Protein AF-A0A0C2IDD4-F1 (afdb_monomer)

Secondary structure (DSSP, 8-state):
--HHHHHHHHHTTSS-HHHHHHHHHHHHHHHHHHHHHHHHHHHHHHHHHHTTSS----SS--------------HHHHHHHHHHHHHHHHHHHTS---HHHHHHHHHHHHHHHHHHHHHHHHHHHHHHHH---S--HHHHHHHHHIIIIIHHHHHHHHHHHHHHHHHHHHHTTS---------HHHHTTHHHHHHHHHHHHHHHHHHHHHHSSS-TTTTTTTTTTT-----GGGS--

Solvent-accessible surface area (backbone atoms only — not comparable to full-atom values): 13996 Å² total; per-residue (Å²): 128,71,61,63,57,56,45,51,70,58,58,51,76,81,48,61,64,66,59,54,51,51,52,53,42,52,50,38,53,50,49,35,50,53,39,53,52,50,38,54,47,42,58,49,49,47,52,58,70,52,52,73,63,87,61,90,80,82,86,80,69,93,67,83,82,69,92,72,80,79,65,93,71,51,73,64,59,55,44,52,53,50,46,54,49,47,60,52,50,51,52,55,68,74,54,91,65,63,72,72,45,50,59,41,49,48,51,29,49,27,50,43,32,48,27,51,31,50,43,47,54,44,49,49,49,44,35,70,74,69,67,50,60,65,73,55,71,68,56,47,50,46,52,49,49,42,49,54,57,40,47,53,48,50,52,52,52,50,52,53,52,58,57,50,58,56,50,54,72,69,53,70,86,68,82,80,93,72,92,62,97,72,58,71,76,63,57,73,48,47,59,61,50,34,51,50,20,50,54,50,26,52,53,40,49,53,54,40,25,74,67,31,77,54,75,72,51,70,64,61,47,70,82,72,77,70,77,80,77,76,73,68,87,71,75,84,116

InterPro domains:
  IPR026171 Fanconi anemia group I protein [PTHR21818] (104-234)
  IPR029314 FANCI solenoid 4 domain [PF14678] (72-234)

Nearest PDB structures (foldseek):
  3o43-assembly1_A  TM=3.517E-01  e=2.425E+00  synthetic construct
  7rb3-assembly1_B  TM=3.583E-01  e=3.387E+00  Homo sapiens
  9ija-assembly1_R  TM=2.711E-01  e=9.227E+00  Homo sapiens

Organism: Thelohanellus kitauei (NCBI:txid669202)

Sequence (237 aa):
MDEIFSDISLACSDLDEKKIMTYLINDLSKIETDILNLSNRCKLVKLMDFGKSKQPLVDRLTLKETPLIVKNESNDEICDELLFILGILDRYTAVFFGPDFYVSLCRALETFYMTLSSYLKCQKELFRVKSIDSLSIKSENLVINTTKDLTSKVHEIMAHLGSNEMKENTENLKSTKRKTSFNPFQELRLIPNLVYAVENFEKEVTTLSKMASNDLTVDFKSNVARDFKIDFKKIES

Radius of gyration: 21.86 Å; Cα contacts (8 Å, |Δi|>4): 145; chains: 1; boun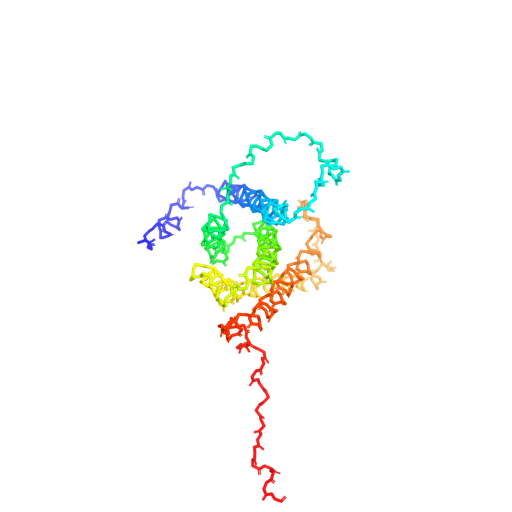ding box: 58×58×66 Å

pLDDT: mean 72.37, std 19.48, range [31.83, 96.5]

Mean predicted aligned error: 13.13 Å

Foldseek 3Di:
DVVVVVVVVVVCPPDDLVVVLVVLLVVLVVLLVVLVVLLVLLVVLLVVVCVVPDDDPPDPDPPPDDPPPPDVDDLVNSLVVLVVSLVVLLVLLVDDDDPSSLLSSLSSLLSSLLSLLSSLVSVVVCCVPVVDQADPPSNLCSLLCCQARVVVSVVVSLVVLVVVVVVCVVPVVDDDDDDDVDDVVSVVCSSVSSVVSNVSSLVSLCVVCVSHPHNSCPRNCVPPVPPPPDPCPPVPD

Structure (mmCIF, N/CA/C/O backbone):
data_AF-A0A0C2IDD4-F1
#
_entry.id   AF-A0A0C2IDD4-F1
#
loop_
_atom_site.group_PDB
_atom_site.id
_atom_site.type_symbol
_atom_site.label_atom_id
_atom_site.label_alt_id
_atom_site.label_comp_id
_atom_site.label_asym_id
_atom_site.label_entity_id
_atom_site.label_seq_id
_atom_site.pdbx_PDB_ins_code
_atom_site.Cartn_x
_atom_site.Cartn_y
_atom_site.Cartn_z
_atom_site.occupancy
_atom_site.B_iso_or_equiv
_atom_site.auth_seq_id
_atom_site.auth_comp_id
_atom_site.auth_asym_id
_atom_site.auth_atom_id
_atom_site.pdbx_PDB_model_num
ATOM 1 N N . MET A 1 1 ? -8.560 -15.659 -18.057 1.00 38.94 1 MET A N 1
ATOM 2 C CA . MET A 1 1 ? -8.053 -14.311 -17.706 1.00 38.94 1 MET A CA 1
ATOM 3 C C . MET A 1 1 ? -6.531 -14.215 -17.815 1.00 38.94 1 MET A C 1
ATOM 5 O O . MET A 1 1 ? -6.046 -13.103 -17.956 1.00 38.94 1 MET A O 1
ATOM 9 N N . ASP A 1 2 ? -5.804 -15.338 -17.873 1.00 35.41 2 ASP A N 1
ATOM 10 C CA . ASP A 1 2 ? -4.363 -15.378 -18.192 1.00 35.41 2 ASP A CA 1
ATOM 11 C C . ASP A 1 2 ? -4.033 -15.138 -19.684 1.00 35.41 2 ASP A C 1
ATOM 13 O O . ASP A 1 2 ? -2.901 -14.809 -20.030 1.00 35.41 2 ASP A O 1
ATOM 17 N N . GLU A 1 3 ? -5.020 -15.241 -20.582 1.00 32.88 3 GLU A N 1
ATOM 18 C CA . GLU A 1 3 ? -4.823 -15.091 -22.037 1.00 32.88 3 GLU A CA 1
ATOM 19 C C . GLU A 1 3 ? -4.460 -13.657 -22.467 1.00 32.88 3 GLU A C 1
ATOM 21 O O . GLU A 1 3 ? -3.641 -13.481 -23.360 1.00 32.88 3 GLU A O 1
ATOM 26 N N . ILE A 1 4 ? -4.949 -12.622 -21.771 1.00 47.03 4 ILE A N 1
ATOM 27 C CA . ILE A 1 4 ? -4.712 -11.217 -22.164 1.00 47.03 4 ILE A CA 1
ATOM 28 C C . ILE A 1 4 ? -3.231 -10.820 -22.010 1.00 47.03 4 ILE A C 1
ATOM 30 O O . ILE A 1 4 ? -2.730 -9.991 -22.764 1.00 47.03 4 ILE A O 1
ATOM 34 N N . PHE A 1 5 ? -2.495 -11.415 -21.064 1.00 44.59 5 PHE A N 1
ATOM 35 C CA . PHE A 1 5 ? -1.073 -11.100 -20.854 1.00 44.59 5 PHE A CA 1
ATOM 36 C C . PHE A 1 5 ? -0.135 -11.930 -21.735 1.00 44.59 5 PHE A C 1
ATOM 38 O O . PHE A 1 5 ? 0.903 -11.414 -22.154 1.00 44.59 5 PHE A O 1
ATOM 45 N N . SER A 1 6 ? -0.532 -13.158 -22.094 1.00 46.28 6 SER A N 1
ATOM 46 C CA . SER A 1 6 ? 0.084 -13.874 -23.219 1.00 46.28 6 SER A CA 1
ATOM 47 C C . SER A 1 6 ? -0.030 -13.033 -24.493 1.00 46.28 6 SER A C 1
ATOM 49 O O . SER A 1 6 ? 0.954 -12.857 -25.208 1.00 46.28 6 SER A O 1
ATOM 51 N N . ASP A 1 7 ? -1.192 -12.413 -24.708 1.00 44.81 7 ASP A N 1
ATOM 52 C CA . ASP A 1 7 ? -1.438 -11.556 -25.863 1.00 44.81 7 ASP A CA 1
ATOM 53 C C . ASP A 1 7 ? -0.669 -10.232 -25.812 1.00 44.81 7 ASP A C 1
ATOM 55 O O . ASP A 1 7 ? -0.220 -9.780 -26.855 1.00 44.81 7 ASP A O 1
ATOM 59 N N . ILE A 1 8 ? -0.415 -9.625 -24.645 1.00 50.50 8 ILE A N 1
ATOM 60 C CA . ILE A 1 8 ? 0.462 -8.438 -24.568 1.00 50.50 8 ILE A CA 1
ATOM 61 C C . ILE A 1 8 ? 1.915 -8.827 -24.873 1.00 50.50 8 ILE A C 1
ATOM 63 O O . ILE A 1 8 ? 2.574 -8.140 -25.651 1.00 50.50 8 ILE A O 1
ATOM 67 N N . SER A 1 9 ? 2.410 -9.953 -24.344 1.00 48.12 9 SER A N 1
ATOM 68 C CA . SER A 1 9 ? 3.773 -10.416 -24.641 1.00 48.12 9 SER A CA 1
ATOM 69 C C . SER A 1 9 ? 3.965 -10.803 -26.116 1.00 48.12 9 SER A C 1
ATOM 71 O O . SER A 1 9 ? 5.071 -10.653 -26.632 1.00 48.12 9 SER A O 1
ATOM 73 N N . LEU A 1 10 ? 2.916 -11.284 -26.798 1.00 46.19 10 LEU A N 1
ATOM 74 C CA . LEU A 1 10 ? 2.937 -11.631 -28.226 1.00 46.19 10 LEU A CA 1
ATOM 75 C C . LEU A 1 10 ? 2.636 -10.436 -29.154 1.00 46.19 10 LEU A C 1
ATOM 77 O O . LEU A 1 10 ? 3.266 -10.316 -30.207 1.00 46.19 10 LEU A O 1
ATOM 81 N N . ALA A 1 11 ? 1.745 -9.517 -28.768 1.00 46.09 11 ALA A N 1
ATOM 82 C CA . ALA A 1 11 ? 1.382 -8.327 -29.548 1.00 46.09 11 ALA A CA 1
ATOM 83 C C . ALA A 1 11 ? 2.454 -7.223 -29.519 1.00 46.09 11 ALA A C 1
ATOM 85 O O . ALA A 1 11 ? 2.445 -6.333 -30.369 1.00 46.09 11 ALA A O 1
ATOM 86 N N . CYS A 1 12 ? 3.411 -7.284 -28.587 1.00 48.62 12 CYS A N 1
ATOM 87 C CA . CYS A 1 12 ? 4.565 -6.377 -28.556 1.00 48.62 12 CYS A CA 1
ATOM 88 C C . CYS A 1 12 ? 5.627 -6.676 -29.630 1.00 48.62 12 CYS A C 1
ATOM 90 O O . CYS A 1 12 ? 6.608 -5.944 -29.716 1.00 48.62 12 CYS A O 1
ATOM 92 N N . SER A 1 13 ? 5.459 -7.715 -30.455 1.00 51.94 13 SER A N 1
ATOM 93 C CA . SER A 1 13 ? 6.412 -8.022 -31.531 1.00 51.94 13 SER A CA 1
ATOM 94 C C . SER A 1 13 ? 6.402 -6.993 -32.677 1.00 51.94 13 SER A C 1
ATOM 96 O O . SER A 1 13 ? 7.434 -6.812 -33.319 1.00 51.94 13 SER A O 1
ATOM 98 N N . ASP A 1 14 ? 5.295 -6.256 -32.861 1.00 52.50 14 ASP A N 1
ATOM 99 C CA . ASP A 1 14 ? 5.122 -5.257 -33.935 1.00 52.50 14 ASP A CA 1
ATOM 100 C C . ASP A 1 14 ? 4.984 -3.799 -33.441 1.00 52.50 14 ASP A C 1
ATOM 102 O O . ASP A 1 14 ? 4.948 -2.858 -34.242 1.00 52.50 14 ASP A O 1
ATOM 106 N N . LEU A 1 15 ? 4.912 -3.569 -32.124 1.00 58.44 15 LEU A N 1
ATOM 107 C CA . LEU A 1 15 ? 4.820 -2.228 -31.539 1.00 58.44 15 LEU A CA 1
ATOM 108 C C . LEU A 1 15 ? 6.195 -1.727 -31.087 1.00 58.44 15 LEU A C 1
ATOM 110 O O . LEU A 1 15 ? 6.909 -2.401 -30.356 1.00 58.44 15 LEU A O 1
ATOM 114 N N . ASP A 1 16 ? 6.531 -0.496 -31.487 1.00 77.88 16 ASP A N 1
ATOM 115 C CA . ASP A 1 16 ? 7.721 0.225 -31.022 1.00 77.88 16 ASP A CA 1
ATOM 116 C C . ASP A 1 16 ? 7.736 0.243 -29.486 1.00 77.88 16 ASP A C 1
ATOM 118 O O . ASP A 1 16 ? 6.893 0.889 -28.858 1.00 77.88 16 ASP A O 1
ATOM 122 N N . GLU A 1 17 ? 8.686 -0.481 -28.892 1.00 73.00 17 GLU A N 1
ATOM 123 C CA . GLU A 1 17 ? 8.894 -0.627 -27.447 1.00 73.00 17 GLU A CA 1
ATOM 124 C C . GLU A 1 17 ? 8.824 0.729 -26.728 1.00 73.00 17 GLU A C 1
ATOM 126 O O . GLU A 1 17 ? 8.238 0.854 -25.653 1.00 73.00 17 GLU A O 1
ATOM 131 N N . LYS A 1 18 ? 9.306 1.801 -27.373 1.00 76.12 18 LYS A N 1
ATOM 132 C CA . LYS A 1 18 ? 9.231 3.166 -26.834 1.00 76.12 18 LYS A CA 1
ATOM 133 C C . LYS A 1 18 ? 7.806 3.691 -26.693 1.00 76.12 18 LYS A C 1
ATOM 135 O O . LYS A 1 18 ? 7.514 4.414 -25.739 1.00 76.12 18 LYS A O 1
ATOM 140 N N . LYS A 1 19 ? 6.912 3.362 -27.628 1.00 81.50 19 LYS A N 1
ATOM 141 C CA . LYS A 1 19 ? 5.498 3.764 -27.569 1.00 81.50 19 LYS A CA 1
ATOM 142 C C . LYS A 1 19 ? 4.770 3.034 -26.448 1.00 81.50 19 LYS A C 1
ATOM 144 O O . LYS A 1 19 ? 4.010 3.675 -25.728 1.00 81.50 19 LYS A O 1
ATOM 149 N N . ILE A 1 20 ? 5.047 1.741 -26.271 1.00 81.12 20 ILE A N 1
ATOM 150 C CA . ILE A 1 20 ? 4.508 0.946 -25.159 1.00 81.12 20 ILE A CA 1
ATOM 151 C C . ILE A 1 20 ? 4.989 1.528 -23.828 1.00 81.12 20 ILE A C 1
ATOM 153 O O . ILE A 1 20 ? 4.170 1.856 -22.975 1.00 81.12 20 ILE A O 1
ATOM 157 N N . MET A 1 21 ? 6.293 1.772 -23.685 1.00 80.94 21 MET A N 1
ATOM 158 C CA . MET A 1 21 ? 6.865 2.389 -22.483 1.00 80.94 21 MET A CA 1
ATOM 159 C C . MET A 1 21 ? 6.229 3.744 -22.159 1.00 80.94 21 MET A C 1
ATOM 161 O O . MET A 1 21 ? 5.847 3.998 -21.020 1.00 80.94 21 MET A O 1
ATOM 165 N N . THR A 1 22 ? 6.057 4.601 -23.168 1.00 83.69 22 THR A N 1
ATOM 166 C CA . THR A 1 22 ? 5.417 5.915 -22.994 1.00 83.69 22 THR A CA 1
ATOM 167 C C . THR A 1 22 ? 3.962 5.776 -22.542 1.00 83.69 22 THR A C 1
ATOM 169 O O . THR A 1 22 ? 3.517 6.511 -21.663 1.00 83.69 22 THR A O 1
ATOM 172 N N . TYR A 1 23 ? 3.215 4.828 -23.117 1.00 86.44 23 TYR A N 1
ATOM 173 C CA . TYR A 1 23 ? 1.837 4.547 -22.717 1.00 86.44 23 TYR A CA 1
ATOM 174 C C . TYR A 1 23 ? 1.754 4.097 -21.253 1.00 86.44 23 TYR A C 1
ATOM 176 O O . TYR A 1 23 ? 0.965 4.650 -20.492 1.00 86.44 23 TYR A O 1
ATOM 184 N N . LEU A 1 24 ? 2.608 3.155 -20.847 1.00 85.62 24 LEU A N 1
ATOM 185 C CA . LEU A 1 24 ? 2.634 2.614 -19.486 1.00 85.62 24 LEU A CA 1
ATOM 186 C C . LEU A 1 24 ? 3.005 3.675 -18.443 1.00 85.62 24 LEU A C 1
ATOM 188 O O . LEU A 1 24 ? 2.379 3.753 -17.390 1.00 85.62 24 LEU A O 1
ATOM 192 N N . ILE A 1 25 ? 3.985 4.532 -18.744 1.00 85.12 25 ILE A N 1
ATOM 193 C CA . ILE A 1 25 ? 4.372 5.648 -17.868 1.00 85.12 25 ILE A CA 1
ATOM 194 C C . ILE A 1 25 ? 3.210 6.638 -17.700 1.00 85.12 25 ILE A C 1
ATOM 196 O O . ILE A 1 25 ? 2.926 7.078 -16.585 1.00 85.12 25 ILE A O 1
ATOM 200 N N . ASN A 1 26 ? 2.508 6.966 -18.787 1.00 86.62 26 ASN A N 1
ATOM 201 C CA . ASN A 1 26 ? 1.346 7.852 -18.723 1.00 86.62 26 ASN A CA 1
ATOM 202 C C . ASN A 1 26 ? 0.193 7.233 -17.921 1.00 86.62 26 ASN A C 1
ATOM 204 O O . ASN A 1 26 ? -0.465 7.942 -17.159 1.00 86.62 26 ASN A O 1
ATOM 208 N N . ASP A 1 27 ? -0.040 5.926 -18.067 1.00 87.75 27 ASP A N 1
ATOM 209 C CA . ASP A 1 27 ? -1.054 5.211 -17.292 1.00 87.75 27 ASP A CA 1
ATOM 210 C C . ASP A 1 27 ? -0.717 5.213 -15.792 1.00 87.75 27 ASP A C 1
ATOM 212 O O . ASP A 1 27 ? -1.565 5.558 -14.971 1.00 87.75 27 ASP A O 1
ATOM 216 N N . LEU A 1 28 ? 0.547 4.971 -15.426 1.00 87.38 28 LEU A N 1
ATOM 217 C CA . LEU A 1 28 ? 1.017 5.079 -14.039 1.00 87.38 28 LEU A CA 1
ATOM 218 C C . LEU A 1 28 ? 0.851 6.489 -13.460 1.00 87.38 28 LEU A C 1
ATOM 220 O O . LEU A 1 28 ? 0.423 6.627 -12.317 1.00 87.38 28 LEU A O 1
ATOM 224 N N . SER A 1 29 ? 1.128 7.539 -14.238 1.00 87.06 29 SER A N 1
ATOM 225 C CA . SER A 1 29 ? 0.923 8.925 -13.792 1.00 87.06 29 SER A CA 1
ATOM 226 C C . SER A 1 29 ? -0.561 9.254 -13.571 1.00 87.06 29 SER A C 1
ATOM 228 O O . SER A 1 29 ? -0.925 9.978 -12.636 1.00 87.06 29 SER A O 1
ATOM 230 N N . LYS A 1 30 ? -1.447 8.686 -14.396 1.00 89.00 30 LYS A N 1
ATOM 231 C CA . LYS A 1 30 ? -2.893 8.797 -14.195 1.00 89.00 30 LYS A CA 1
ATOM 232 C C . LYS A 1 30 ? -3.330 8.066 -12.923 1.00 89.00 30 LYS A C 1
ATOM 234 O O . LYS A 1 30 ? -4.046 8.652 -12.118 1.00 89.00 30 LYS A O 1
ATOM 239 N N . ILE A 1 31 ? -2.837 6.847 -12.706 1.00 88.50 31 ILE A N 1
ATOM 240 C CA . ILE A 1 31 ? -3.093 6.074 -11.483 1.00 88.50 31 ILE A CA 1
ATOM 241 C C . ILE A 1 31 ? -2.608 6.840 -10.249 1.00 88.50 31 ILE A C 1
ATOM 243 O O . ILE A 1 31 ? -3.346 6.955 -9.278 1.00 88.50 31 ILE A O 1
ATOM 247 N N . GLU A 1 32 ? -1.411 7.425 -10.288 1.00 87.12 32 GLU A N 1
ATOM 248 C CA . GLU A 1 32 ? -0.886 8.277 -9.213 1.00 87.12 32 GLU A CA 1
ATOM 249 C C . GLU A 1 32 ? -1.834 9.447 -8.899 1.00 87.12 32 GLU A C 1
ATOM 251 O O . GLU A 1 32 ? -2.126 9.729 -7.735 1.00 87.12 32 GLU A O 1
ATOM 256 N N . THR A 1 33 ? -2.380 10.087 -9.935 1.00 88.19 33 THR A N 1
ATOM 257 C CA . THR A 1 33 ? -3.363 11.169 -9.787 1.00 88.19 33 THR A CA 1
ATOM 258 C C . THR A 1 33 ? -4.665 10.671 -9.149 1.00 88.19 33 THR A C 1
ATOM 260 O O . THR A 1 33 ? -5.198 11.319 -8.244 1.00 88.19 33 THR A O 1
ATOM 263 N N . ASP A 1 34 ? -5.162 9.508 -9.571 1.00 87.19 34 ASP A N 1
ATOM 264 C CA . ASP A 1 34 ? -6.370 8.889 -9.016 1.00 87.19 34 ASP A CA 1
ATOM 265 C C . ASP A 1 34 ? -6.173 8.512 -7.536 1.00 87.19 34 ASP A C 1
ATOM 267 O O . ASP A 1 34 ? -7.032 8.796 -6.695 1.00 87.19 34 ASP A O 1
ATOM 271 N N . ILE A 1 35 ? -4.995 7.988 -7.180 1.00 87.19 35 ILE A N 1
ATOM 272 C CA . ILE A 1 35 ? -4.607 7.716 -5.790 1.00 87.19 35 ILE A CA 1
ATOM 273 C C . ILE A 1 35 ? -4.574 9.015 -4.971 1.00 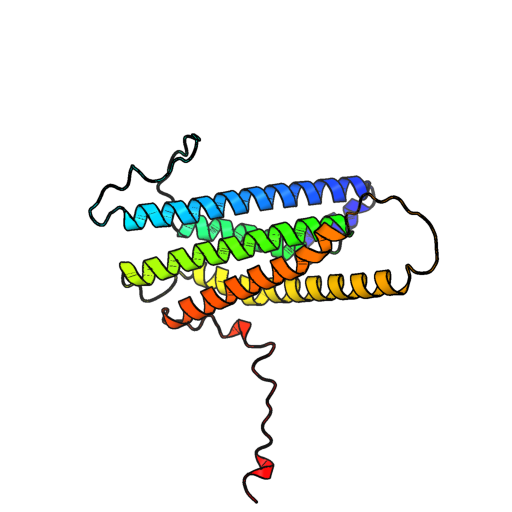87.19 35 ILE A C 1
ATOM 275 O O . ILE A 1 35 ? -5.090 9.062 -3.851 1.00 87.19 35 ILE A O 1
ATOM 279 N N . LEU A 1 36 ? -3.994 10.093 -5.505 1.00 86.44 36 LEU A N 1
ATOM 280 C CA . LEU A 1 36 ? -3.930 11.374 -4.801 1.00 86.44 36 LEU A CA 1
ATOM 281 C C . LEU A 1 36 ? -5.332 11.955 -4.551 1.00 86.44 36 LEU A C 1
ATOM 283 O O . LEU A 1 36 ? -5.608 12.485 -3.469 1.00 86.44 36 LEU A O 1
ATOM 287 N N . ASN A 1 37 ? -6.239 11.808 -5.517 1.00 86.25 37 ASN A N 1
ATOM 288 C CA . ASN A 1 37 ? -7.641 12.184 -5.363 1.00 86.25 37 ASN A CA 1
ATOM 289 C C . ASN A 1 37 ? -8.324 11.363 -4.257 1.00 86.25 37 ASN A C 1
ATOM 291 O O . ASN A 1 37 ? -8.988 11.941 -3.392 1.00 86.25 37 ASN A O 1
ATOM 295 N N . LEU A 1 38 ? -8.094 10.046 -4.210 1.00 86.06 38 LEU A N 1
ATOM 296 C CA . LEU A 1 38 ? -8.564 9.172 -3.125 1.00 86.06 38 LEU A CA 1
ATOM 297 C C . LEU A 1 38 ? -8.013 9.579 -1.755 1.00 86.06 38 LEU A C 1
ATOM 299 O O . LEU A 1 38 ? -8.754 9.612 -0.771 1.00 86.06 38 LEU A O 1
ATOM 303 N N . SER A 1 39 ? -6.738 9.961 -1.680 1.00 86.62 39 SER A N 1
ATOM 304 C CA . SER A 1 39 ? -6.119 10.473 -0.451 1.00 86.62 39 SER A CA 1
ATOM 305 C C . SER A 1 39 ? -6.841 11.710 0.080 1.00 86.62 39 SER A C 1
ATOM 307 O O . SER A 1 39 ? -7.107 11.831 1.280 1.00 86.62 39 SER A O 1
ATOM 309 N N . ASN A 1 40 ? -7.212 12.630 -0.811 1.00 83.62 40 ASN A N 1
ATOM 310 C CA . ASN A 1 40 ? -7.965 13.822 -0.438 1.00 83.62 40 ASN A CA 1
ATOM 311 C C . ASN A 1 40 ? -9.392 13.479 0.008 1.00 83.62 40 ASN A C 1
ATOM 313 O O . ASN A 1 40 ? -9.857 14.025 1.009 1.00 83.62 40 ASN A O 1
ATOM 317 N N . ARG A 1 41 ? -10.048 12.518 -0.649 1.00 82.12 41 ARG A N 1
ATOM 318 C CA . ARG A 1 41 ? -11.372 12.015 -0.250 1.00 82.12 41 ARG A CA 1
ATOM 319 C C . ARG A 1 41 ? -11.349 11.362 1.134 1.00 82.12 41 ARG A C 1
ATOM 321 O O . ARG A 1 41 ? -12.189 11.697 1.964 1.00 82.12 41 ARG A O 1
ATOM 328 N N . CYS A 1 42 ? -10.324 10.566 1.456 1.00 80.06 42 CYS A N 1
ATOM 329 C CA . CYS A 1 42 ? -10.125 10.016 2.806 1.00 80.06 42 CYS A CA 1
ATOM 330 C C . CYS A 1 42 ? -10.093 11.125 3.875 1.00 80.06 42 CYS A C 1
ATOM 332 O O . CYS A 1 42 ? -10.749 11.033 4.914 1.00 80.06 42 CYS A O 1
ATOM 334 N N . LYS A 1 43 ? -9.362 12.219 3.610 1.00 79.88 43 LYS A N 1
ATOM 335 C CA . LYS A 1 43 ? -9.289 13.372 4.525 1.00 79.88 43 LYS A CA 1
ATOM 336 C C . LYS A 1 43 ? -10.646 14.065 4.690 1.00 79.88 43 LYS A C 1
ATOM 338 O O . LYS A 1 43 ? -10.949 14.525 5.789 1.00 79.88 43 LYS A O 1
ATOM 343 N N . LEU A 1 44 ? -11.458 14.134 3.634 1.00 74.62 44 LEU A N 1
ATOM 344 C CA . LEU A 1 44 ? -12.797 14.733 3.678 1.00 74.62 44 LEU A CA 1
ATOM 345 C C . LEU A 1 44 ? -13.800 13.865 4.446 1.00 74.62 44 LEU A C 1
ATOM 347 O O . LEU A 1 44 ? -14.540 14.400 5.270 1.00 74.62 44 LEU A O 1
ATOM 351 N N . VAL A 1 45 ? -13.789 12.541 4.248 1.00 70.19 45 VAL A N 1
ATOM 352 C CA . VAL A 1 45 ? -14.644 11.612 5.012 1.00 70.19 45 VAL A CA 1
ATOM 353 C C . VAL A 1 45 ? -14.367 11.733 6.506 1.00 70.19 45 VAL A C 1
ATOM 355 O O . VAL A 1 45 ? -15.308 11.842 7.294 1.00 70.19 45 VAL A O 1
ATOM 358 N N . LYS A 1 46 ? -13.086 11.851 6.888 1.00 66.44 46 LYS A N 1
ATOM 359 C CA . LYS A 1 46 ? -12.692 12.152 8.267 1.00 66.44 46 LYS A CA 1
ATOM 360 C C . LYS A 1 46 ? -13.457 13.376 8.791 1.00 66.44 46 LYS A C 1
ATOM 362 O O . LYS A 1 46 ? -14.134 13.289 9.807 1.00 66.44 46 LYS A O 1
ATOM 367 N N . LEU A 1 47 ? -13.419 14.502 8.080 1.00 60.38 47 LEU A N 1
ATOM 368 C CA . LEU A 1 47 ? -14.090 15.737 8.507 1.00 60.38 47 LEU A CA 1
ATOM 369 C C . LEU A 1 47 ? -15.621 15.602 8.602 1.00 60.38 47 LEU A C 1
ATOM 371 O O . LEU A 1 47 ? -16.220 16.168 9.517 1.00 60.38 47 LEU A O 1
ATOM 375 N N . MET A 1 48 ? -16.256 14.842 7.706 1.00 59.31 48 MET A N 1
ATOM 376 C CA . MET A 1 48 ? -17.714 14.665 7.690 1.00 59.31 48 MET A CA 1
ATOM 377 C C . MET A 1 48 ? -18.239 13.776 8.822 1.00 59.31 48 MET A C 1
ATOM 379 O O . MET A 1 48 ? -19.265 14.103 9.424 1.00 59.31 48 MET A O 1
ATOM 383 N N . ASP A 1 49 ? -17.545 12.681 9.144 1.00 59.59 49 ASP A N 1
ATOM 384 C CA . ASP A 1 49 ? -17.934 11.802 10.255 1.00 59.59 49 ASP A CA 1
ATOM 385 C C . ASP A 1 49 ? -17.769 12.505 11.618 1.00 59.59 49 ASP A C 1
ATOM 387 O O . ASP A 1 49 ? -18.576 12.292 12.526 1.00 59.59 49 ASP A O 1
ATOM 391 N N . PHE A 1 50 ? -16.791 13.411 11.750 1.00 56.81 50 PHE A N 1
ATOM 392 C CA . PHE A 1 50 ? -16.575 14.202 12.970 1.00 56.81 50 PHE A CA 1
ATOM 393 C C . PHE A 1 50 ? -17.457 15.453 13.076 1.00 56.81 50 PHE A C 1
ATOM 395 O O . PHE A 1 50 ? -17.838 15.845 14.178 1.00 56.81 50 PHE A O 1
ATOM 402 N N . GLY A 1 51 ? -17.838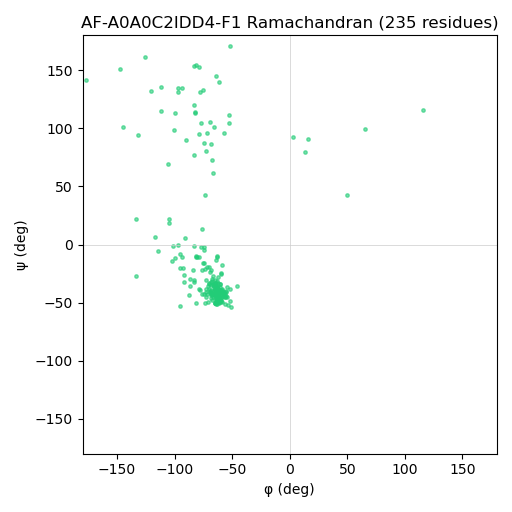 16.069 11.954 1.00 49.81 51 GLY A N 1
ATOM 403 C CA . GLY A 1 51 ? -18.673 17.277 11.930 1.00 49.81 51 GLY A CA 1
ATOM 404 C C . GLY A 1 51 ? -20.089 17.086 12.490 1.00 49.81 51 GLY A C 1
ATOM 405 O O . GLY A 1 51 ? -20.771 18.065 12.795 1.00 49.81 51 GLY A O 1
ATOM 406 N N . LYS A 1 52 ? -20.537 15.838 12.687 1.00 50.09 52 LYS A N 1
ATOM 407 C CA . LYS A 1 52 ? -21.807 15.530 13.364 1.00 50.09 52 LYS A CA 1
ATOM 408 C C . LYS A 1 52 ? -21.721 15.618 14.897 1.00 50.09 52 LYS A C 1
ATOM 410 O O . LYS A 1 52 ? -22.767 15.661 15.546 1.00 50.09 52 LYS A O 1
ATOM 415 N N . SER A 1 53 ? -20.528 15.734 15.497 1.00 45.25 53 SER A N 1
ATOM 416 C CA . SER A 1 53 ? -20.383 16.107 16.911 1.00 45.25 53 SER A CA 1
ATOM 417 C C . SER A 1 53 ? -20.276 17.634 17.047 1.00 45.25 53 SER A C 1
ATOM 419 O O . SER A 1 53 ? -19.196 18.203 16.961 1.00 45.25 53 SER A O 1
ATOM 421 N N . LYS A 1 54 ? -21.431 18.294 17.201 1.00 41.50 54 LYS A N 1
ATOM 422 C CA . LYS A 1 54 ? -21.650 19.690 17.646 1.00 41.50 54 LYS A CA 1
ATOM 423 C C . LYS A 1 54 ? -20.417 20.629 17.680 1.00 41.50 54 LYS A C 1
ATOM 425 O O . LYS A 1 54 ? -19.939 20.937 18.765 1.00 41.50 54 LYS A O 1
ATOM 430 N N . GLN A 1 55 ? -19.991 21.173 16.534 1.00 39.78 55 GLN A N 1
ATOM 431 C CA . GLN A 1 55 ? -19.539 22.574 16.374 1.00 39.78 55 GLN A CA 1
ATOM 432 C C . GLN A 1 55 ? -19.188 22.883 14.903 1.00 39.78 55 GLN A C 1
ATOM 434 O O . GLN A 1 55 ? -18.613 22.028 14.229 1.00 39.78 55 GLN A O 1
ATOM 439 N N . PRO A 1 56 ? -19.509 24.084 14.379 1.00 39.47 56 PRO A N 1
ATOM 440 C CA . PRO A 1 56 ? -19.230 24.435 12.993 1.00 39.47 56 PRO A CA 1
ATOM 441 C C . PRO A 1 56 ? -17.775 24.905 12.861 1.00 39.47 56 PRO A C 1
ATOM 443 O O . PRO A 1 56 ? -17.401 25.951 13.382 1.00 39.47 56 PRO A O 1
ATOM 446 N N . LEU A 1 57 ? -16.947 24.146 12.146 1.00 42.53 57 LEU A N 1
ATOM 447 C CA . LEU A 1 57 ? -15.614 24.579 11.717 1.00 42.53 57 LEU A CA 1
ATOM 448 C C . LEU A 1 57 ? -15.656 24.895 10.221 1.00 42.53 57 LEU A C 1
ATOM 450 O O . LEU A 1 57 ? -15.096 24.179 9.398 1.00 42.53 57 LEU A O 1
ATOM 454 N N . VAL A 1 58 ? -16.354 25.980 9.882 1.00 41.78 58 VAL A N 1
ATOM 455 C CA . VAL A 1 58 ? -16.329 26.559 8.528 1.00 41.78 58 VAL A CA 1
ATOM 456 C C . VAL A 1 58 ? -15.092 27.455 8.323 1.00 41.78 58 VAL A C 1
ATOM 458 O O . VAL A 1 58 ? -14.731 27.746 7.193 1.00 41.78 58 VAL A O 1
ATOM 461 N N . ASP A 1 59 ? -14.329 27.787 9.371 1.00 35.81 59 ASP A N 1
ATOM 462 C CA . ASP A 1 59 ? -13.324 28.863 9.280 1.00 35.81 59 ASP A CA 1
ATOM 463 C C . ASP A 1 59 ? -11.845 28.437 9.194 1.00 35.81 59 ASP A C 1
ATOM 465 O O . ASP A 1 59 ? -10.961 29.253 9.455 1.00 35.81 59 ASP A O 1
ATOM 469 N N . ARG A 1 60 ? -11.500 27.188 8.839 1.00 38.47 60 ARG A N 1
ATOM 470 C CA . ARG A 1 60 ? -10.072 26.775 8.806 1.00 38.47 60 ARG A CA 1
ATOM 471 C C . ARG A 1 60 ? -9.566 26.016 7.587 1.00 38.47 60 ARG A C 1
ATOM 473 O O . ARG A 1 60 ? -8.504 25.404 7.664 1.00 38.47 60 ARG A O 1
ATOM 480 N N . LEU A 1 61 ? -10.231 26.118 6.443 1.00 40.22 61 LEU A N 1
ATOM 481 C CA . LEU A 1 61 ? -9.618 25.699 5.185 1.00 40.22 61 LEU A CA 1
ATOM 482 C C . LEU A 1 61 ? -9.798 26.786 4.130 1.00 40.22 61 LEU A C 1
ATOM 484 O O . LEU A 1 61 ? -10.774 26.805 3.392 1.00 40.22 61 LEU A 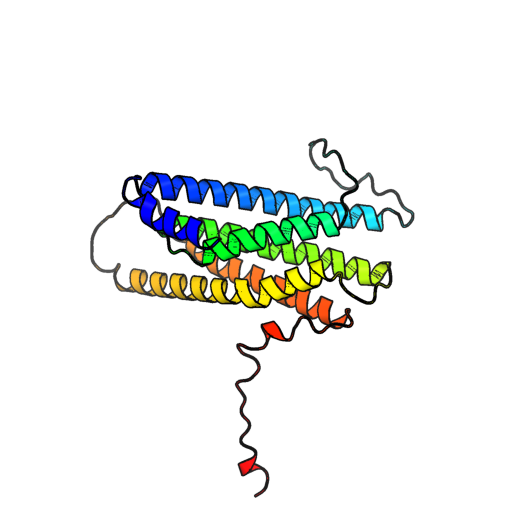O 1
ATOM 488 N N . THR A 1 62 ? -8.792 27.652 4.011 1.00 35.00 62 THR A N 1
ATOM 489 C CA . THR A 1 62 ? -8.473 28.361 2.765 1.00 35.00 62 THR A CA 1
ATOM 490 C C . THR A 1 62 ? -7.979 27.352 1.719 1.00 35.00 62 THR A C 1
ATOM 492 O O . THR A 1 62 ? -6.847 27.400 1.244 1.00 35.00 62 THR A O 1
ATOM 495 N N . LEU A 1 63 ? -8.836 26.394 1.362 1.00 39.28 63 LEU A N 1
ATOM 496 C CA . LEU A 1 63 ? -8.722 25.644 0.122 1.00 39.28 63 LEU A CA 1
ATOM 497 C C . LEU A 1 63 ? -9.231 26.580 -0.968 1.00 39.28 63 LEU A C 1
ATOM 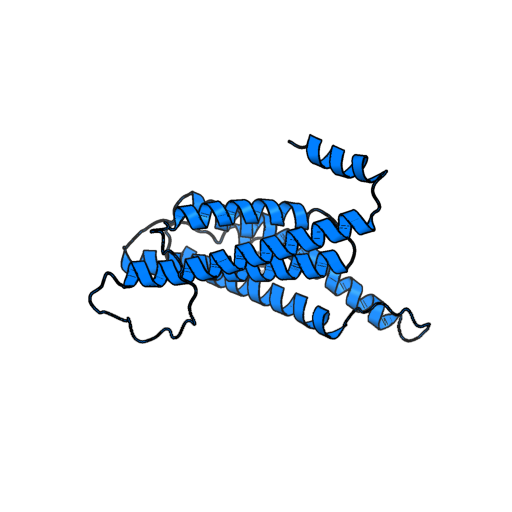499 O O . LEU A 1 63 ? -10.427 26.843 -1.059 1.00 39.28 63 LEU A O 1
ATOM 503 N N . LYS A 1 64 ? -8.302 27.134 -1.753 1.00 35.12 64 LYS A N 1
ATOM 504 C CA . LYS A 1 64 ? -8.625 27.818 -3.004 1.00 35.12 64 LYS A CA 1
ATOM 505 C C . LYS A 1 64 ? -9.476 26.879 -3.862 1.00 35.12 64 LYS A C 1
ATOM 507 O O . LYS A 1 64 ? -8.977 25.893 -4.391 1.00 35.12 64 LYS A O 1
ATOM 512 N N . GLU A 1 65 ? -10.761 27.199 -3.887 1.00 37.12 65 GLU A N 1
ATOM 513 C CA . GLU A 1 65 ? -11.782 26.933 -4.895 1.00 37.12 65 GLU A CA 1
ATOM 514 C C . GLU A 1 65 ? -11.432 25.863 -5.937 1.00 37.12 65 GLU A C 1
ATOM 516 O O . GLU A 1 65 ? -10.960 26.137 -7.036 1.00 37.12 65 GLU A O 1
ATOM 521 N N . THR A 1 66 ? -11.794 24.626 -5.617 1.00 31.83 66 THR A N 1
ATOM 522 C CA . THR A 1 66 ? -12.503 23.786 -6.584 1.00 31.83 66 THR A CA 1
ATOM 523 C C . THR A 1 66 ? -13.841 23.424 -5.944 1.00 31.83 66 THR A C 1
ATOM 525 O O . THR A 1 66 ? -13.857 23.062 -4.764 1.00 31.83 66 THR A O 1
ATOM 528 N N . PRO A 1 67 ? -14.979 23.563 -6.649 1.00 32.72 67 PRO A N 1
ATOM 529 C CA . PRO A 1 67 ? -16.269 23.143 -6.126 1.00 32.72 67 PRO A CA 1
ATOM 530 C C . PRO A 1 67 ? -16.296 21.612 -6.139 1.00 32.72 67 PRO A C 1
ATOM 532 O O . PRO A 1 67 ? -16.812 20.982 -7.058 1.00 32.72 67 PRO A O 1
ATOM 535 N N . LEU A 1 68 ? -15.671 21.000 -5.132 1.00 40.91 68 LEU A N 1
ATOM 536 C CA . LEU A 1 68 ? -15.823 19.585 -4.842 1.00 40.91 68 LEU A CA 1
ATOM 537 C C . LEU A 1 68 ? -17.276 19.393 -4.423 1.00 40.91 68 LEU A C 1
ATOM 539 O O . LEU A 1 68 ? -17.676 19.730 -3.311 1.00 40.91 68 LEU A O 1
ATOM 543 N N . ILE A 1 69 ? -18.077 18.893 -5.360 1.00 37.19 69 ILE A N 1
ATOM 544 C CA . ILE A 1 69 ? -19.371 18.288 -5.080 1.00 37.19 69 ILE A CA 1
ATOM 545 C C . ILE A 1 69 ? -19.073 17.155 -4.099 1.00 37.19 69 ILE A C 1
ATOM 547 O O . ILE A 1 69 ? -18.645 16.076 -4.502 1.00 37.19 69 ILE A O 1
ATOM 551 N N . VAL A 1 70 ? -19.222 17.432 -2.804 1.00 42.62 70 VAL A N 1
ATOM 552 C CA . VAL A 1 70 ? -19.087 16.444 -1.738 1.00 42.62 70 VAL A CA 1
ATOM 553 C C . VAL A 1 70 ? -20.268 15.493 -1.889 1.00 42.62 70 VAL A C 1
ATOM 555 O O . VAL A 1 70 ? -21.345 15.707 -1.334 1.00 42.62 70 VAL A O 1
ATOM 558 N N . LYS A 1 71 ? -20.106 14.466 -2.726 1.00 43.22 71 LYS A N 1
ATOM 559 C CA . LYS A 1 71 ? -20.972 13.295 -2.665 1.00 43.22 71 LYS A CA 1
ATOM 560 C C . LYS A 1 71 ? -20.764 12.679 -1.280 1.00 43.22 71 LYS A C 1
ATOM 562 O O . LYS A 1 71 ? -19.648 12.683 -0.762 1.00 43.22 71 LYS A O 1
ATOM 567 N N . ASN A 1 72 ? -21.844 12.210 -0.659 1.00 51.31 72 ASN A N 1
ATOM 568 C CA . ASN A 1 72 ? -21.787 11.436 0.582 1.00 51.31 72 ASN A CA 1
ATOM 569 C C . ASN A 1 72 ? -21.128 10.083 0.281 1.00 51.31 72 ASN A C 1
ATOM 571 O O . ASN A 1 72 ? -21.816 9.074 0.168 1.00 51.31 72 ASN A O 1
ATOM 575 N N . GLU A 1 73 ? -19.821 10.086 0.064 1.00 60.62 73 GLU A N 1
ATOM 576 C CA . GLU A 1 73 ? -19.069 8.885 -0.258 1.00 60.62 73 GLU A CA 1
ATOM 577 C C . GLU A 1 73 ? -18.891 8.052 1.004 1.00 60.62 73 GLU A C 1
ATOM 579 O O . GLU A 1 73 ? -18.556 8.563 2.080 1.00 60.62 73 GLU A O 1
ATOM 584 N N . SER A 1 74 ? -19.154 6.757 0.874 1.00 74.75 74 SER A N 1
ATOM 585 C CA . SER A 1 74 ? -18.959 5.811 1.966 1.00 74.75 74 SER A CA 1
ATOM 586 C C . SER A 1 74 ? -17.498 5.356 2.026 1.00 74.75 74 SER A C 1
ATOM 588 O O . SER A 1 74 ? -16.793 5.329 1.018 1.00 74.75 74 SER A O 1
ATOM 590 N N . ASN A 1 75 ? -17.027 4.947 3.207 1.00 80.56 75 ASN A N 1
ATOM 591 C CA . ASN A 1 75 ? -15.696 4.335 3.324 1.00 80.56 75 ASN A CA 1
ATOM 592 C C . ASN A 1 75 ? -15.563 3.054 2.482 1.00 80.56 75 ASN A C 1
ATOM 594 O O . ASN A 1 75 ? -14.455 2.719 2.073 1.00 80.56 75 ASN A O 1
ATOM 598 N N . ASP A 1 76 ? -16.672 2.364 2.204 1.00 83.50 76 ASP A N 1
ATOM 599 C CA . ASP A 1 76 ? -16.672 1.157 1.379 1.00 83.50 76 ASP A CA 1
ATOM 600 C C . ASP A 1 76 ? -16.414 1.469 -0.103 1.00 83.50 76 ASP A C 1
ATOM 602 O O . ASP A 1 76 ? -15.695 0.714 -0.750 1.00 83.50 76 ASP A O 1
ATOM 606 N N . GLU A 1 77 ? -16.908 2.599 -0.626 1.00 87.94 77 GLU A N 1
ATOM 607 C CA . GLU A 1 77 ? -16.591 3.053 -1.993 1.00 87.94 77 GLU A CA 1
ATOM 608 C C . GLU A 1 77 ? -15.095 3.354 -2.142 1.00 87.94 77 GLU A C 1
ATOM 610 O O . GLU A 1 77 ? -14.456 2.905 -3.091 1.00 87.94 77 GLU A O 1
ATOM 615 N N . ILE A 1 78 ? -14.508 4.042 -1.156 1.00 89.19 78 ILE A N 1
ATOM 616 C CA . ILE A 1 78 ? -13.061 4.298 -1.119 1.00 89.19 78 ILE A CA 1
ATOM 617 C C . ILE A 1 78 ? -12.286 2.974 -1.061 1.00 89.19 78 ILE A C 1
ATOM 619 O O . ILE A 1 78 ? -11.277 2.817 -1.747 1.00 89.19 78 ILE A O 1
ATOM 623 N N . CYS A 1 79 ? -12.752 2.009 -0.263 1.00 92.00 79 CYS A N 1
ATOM 624 C CA . CYS A 1 79 ? -12.129 0.691 -0.165 1.00 92.00 79 CYS A CA 1
ATOM 625 C C . CYS A 1 79 ? -12.174 -0.077 -1.495 1.00 92.00 79 CYS A C 1
ATOM 627 O O . CYS A 1 79 ? -11.180 -0.701 -1.865 1.00 92.00 79 CYS A O 1
ATOM 629 N N . ASP A 1 80 ? -13.300 -0.034 -2.210 1.00 91.81 80 ASP A N 1
ATOM 630 C CA . ASP A 1 80 ? -13.463 -0.699 -3.506 1.00 91.81 80 ASP A CA 1
ATOM 631 C C . ASP A 1 80 ? -12.503 -0.114 -4.555 1.00 91.81 80 ASP A C 1
ATOM 633 O O . ASP A 1 80 ? -11.845 -0.857 -5.288 1.00 91.81 80 ASP A O 1
ATOM 637 N N . GLU A 1 81 ? -12.350 1.211 -4.585 1.00 93.00 81 GLU A N 1
ATOM 638 C CA . GLU A 1 81 ? -11.399 1.877 -5.479 1.00 93.00 81 GLU A CA 1
ATOM 639 C C . GLU A 1 81 ? -9.938 1.551 -5.125 1.00 93.00 81 GLU A C 1
ATOM 641 O O . GLU A 1 81 ? -9.125 1.288 -6.014 1.00 93.00 81 GLU A O 1
ATOM 646 N N . LEU A 1 82 ? -9.597 1.487 -3.833 1.00 94.00 82 LEU A N 1
ATOM 647 C CA . LEU A 1 82 ? -8.259 1.084 -3.384 1.00 94.00 82 LEU A CA 1
ATOM 648 C C . LEU A 1 82 ? -7.941 -0.373 -3.739 1.00 94.00 82 LEU A C 1
ATOM 650 O O . LEU A 1 82 ? -6.819 -0.660 -4.151 1.00 94.00 82 LEU A O 1
ATOM 654 N N . LEU A 1 83 ? -8.913 -1.283 -3.628 1.00 94.00 83 LEU A N 1
ATOM 655 C CA . LEU A 1 83 ? -8.769 -2.679 -4.058 1.00 94.00 83 LEU A CA 1
ATOM 656 C C . LEU A 1 83 ? -8.550 -2.788 -5.571 1.00 94.00 83 LEU A C 1
ATOM 658 O O . LEU A 1 83 ? -7.735 -3.592 -6.028 1.00 94.00 83 LEU A O 1
ATOM 662 N N . PHE A 1 84 ? -9.251 -1.970 -6.357 1.00 93.38 84 PHE A N 1
ATOM 663 C CA . PHE A 1 84 ? -9.056 -1.922 -7.802 1.00 93.38 84 PHE A CA 1
ATOM 664 C C . PHE A 1 84 ? -7.638 -1.460 -8.167 1.00 93.38 84 PHE A C 1
ATOM 666 O O . PHE A 1 84 ? -6.962 -2.111 -8.969 1.00 93.38 84 PHE A O 1
ATOM 673 N N . ILE A 1 85 ? -7.161 -0.385 -7.533 1.00 93.62 85 ILE A N 1
ATOM 674 C CA . ILE A 1 85 ? -5.804 0.139 -7.738 1.00 93.62 85 ILE A CA 1
ATOM 675 C C . ILE A 1 85 ? -4.747 -0.868 -7.282 1.00 93.62 85 ILE A C 1
ATOM 677 O O . ILE A 1 85 ? -3.778 -1.083 -8.009 1.00 93.62 85 ILE A O 1
ATOM 681 N N . LEU A 1 86 ? -4.952 -1.535 -6.139 1.00 94.94 86 LEU A N 1
ATOM 682 C CA . LEU A 1 86 ? -4.084 -2.617 -5.669 1.00 94.94 86 LEU A CA 1
ATOM 683 C C . LEU A 1 86 ? -3.896 -3.673 -6.759 1.00 94.94 86 LEU A C 1
ATOM 685 O O . LEU A 1 86 ? -2.766 -4.022 -7.081 1.00 94.94 86 LEU A O 1
ATOM 689 N N . GLY A 1 87 ? -4.987 -4.131 -7.379 1.00 92.44 87 GLY A N 1
ATOM 690 C CA . GLY A 1 87 ? -4.917 -5.118 -8.454 1.00 92.44 87 GLY A CA 1
ATOM 691 C C . GLY A 1 87 ? -4.145 -4.631 -9.685 1.00 92.44 87 GLY A C 1
ATOM 692 O O . GLY A 1 87 ? -3.500 -5.433 -10.355 1.00 92.44 87 GLY A O 1
ATOM 693 N N . ILE A 1 88 ? -4.190 -3.333 -10.004 1.00 91.44 88 ILE A N 1
ATOM 694 C CA . ILE A 1 88 ? -3.394 -2.759 -11.099 1.00 91.44 88 ILE A CA 1
ATOM 695 C C . ILE A 1 88 ? -1.909 -2.711 -10.727 1.00 91.44 88 ILE A C 1
ATOM 697 O O . ILE A 1 88 ? -1.073 -3.175 -11.502 1.00 91.44 88 ILE A O 1
ATOM 701 N N . LEU A 1 89 ? -1.580 -2.189 -9.544 1.00 92.94 89 LEU A N 1
ATOM 702 C CA . LEU A 1 89 ? -0.199 -2.078 -9.074 1.00 92.94 89 LEU A CA 1
ATOM 703 C C . LEU A 1 89 ? 0.450 -3.454 -8.893 1.00 92.94 89 LEU A C 1
ATOM 705 O O . LEU A 1 89 ? 1.601 -3.630 -9.274 1.00 92.94 89 LEU A O 1
ATOM 709 N N . ASP A 1 90 ? -0.293 -4.444 -8.399 1.00 91.69 90 ASP A N 1
ATOM 710 C CA . ASP A 1 90 ? 0.172 -5.827 -8.259 1.00 91.69 90 ASP A CA 1
ATOM 711 C C . ASP A 1 90 ? 0.572 -6.464 -9.601 1.00 91.69 90 ASP A C 1
ATOM 713 O O . ASP A 1 90 ? 1.528 -7.241 -9.680 1.00 91.69 90 ASP A O 1
ATOM 717 N N . ARG A 1 91 ? -0.127 -6.091 -10.679 1.00 88.88 91 ARG A N 1
ATOM 718 C CA . ARG A 1 91 ? 0.237 -6.496 -12.041 1.00 88.88 91 ARG A CA 1
ATOM 719 C C . ARG A 1 91 ? 1.453 -5.735 -12.544 1.00 88.88 91 ARG A C 1
ATOM 721 O O . ARG A 1 91 ? 2.335 -6.352 -13.127 1.00 88.88 91 ARG A O 1
ATOM 728 N N . TYR A 1 92 ? 1.535 -4.426 -12.310 1.00 89.56 92 TYR A N 1
ATOM 729 C CA . TYR A 1 92 ? 2.696 -3.646 -12.743 1.00 89.56 92 TYR A CA 1
ATOM 730 C C . TYR A 1 92 ? 3.989 -4.042 -12.033 1.00 89.56 92 TYR A C 1
ATOM 732 O O . TYR A 1 92 ? 5.041 -4.027 -12.664 1.00 89.56 92 TYR A O 1
ATOM 740 N N . THR A 1 93 ? 3.927 -4.456 -10.767 1.00 88.88 93 THR A N 1
ATOM 741 C CA . THR A 1 93 ? 5.102 -4.966 -10.044 1.00 88.88 93 THR A CA 1
ATOM 742 C C . THR A 1 93 ? 5.579 -6.327 -10.552 1.00 88.88 93 THR A C 1
ATOM 744 O O . THR A 1 93 ? 6.739 -6.670 -10.344 1.00 88.88 93 THR A O 1
ATOM 747 N N . ALA A 1 94 ? 4.730 -7.083 -11.255 1.00 85.38 94 ALA A N 1
ATOM 748 C CA . ALA A 1 94 ? 5.109 -8.351 -11.876 1.00 85.38 94 ALA A CA 1
ATOM 749 C C . ALA A 1 94 ? 5.836 -8.184 -13.224 1.00 85.38 94 ALA A C 1
ATOM 751 O O . ALA A 1 94 ? 6.362 -9.165 -13.750 1.00 85.38 94 ALA A O 1
ATOM 752 N N . VAL A 1 95 ? 5.865 -6.974 -13.799 1.00 81.25 95 VAL A N 1
ATOM 753 C CA . VAL A 1 95 ? 6.471 -6.730 -15.113 1.00 81.25 95 VAL A CA 1
ATOM 754 C C . VAL A 1 95 ? 7.733 -5.883 -14.987 1.00 81.25 95 VAL A C 1
ATOM 756 O O . VAL A 1 95 ? 7.766 -4.877 -14.282 1.00 81.25 95 VAL A O 1
ATOM 759 N N . PHE A 1 96 ? 8.779 -6.294 -15.705 1.00 71.12 96 PHE A N 1
ATOM 760 C CA . PHE A 1 96 ? 10.054 -5.591 -15.758 1.00 71.12 96 PHE A CA 1
ATOM 761 C C . PHE A 1 96 ? 10.136 -4.753 -17.030 1.00 71.12 96 PHE A C 1
ATOM 763 O O . PHE A 1 96 ? 10.209 -5.280 -18.138 1.00 71.12 96 PHE A O 1
ATOM 770 N N . PHE A 1 97 ? 10.154 -3.438 -16.851 1.00 71.81 97 PHE A N 1
ATOM 771 C CA . PHE A 1 97 ? 10.338 -2.455 -17.912 1.00 71.81 97 PHE A CA 1
ATOM 772 C C . PHE A 1 97 ? 11.511 -1.537 -17.548 1.00 71.81 97 PHE A C 1
ATOM 774 O O . PHE A 1 97 ? 11.927 -1.501 -16.396 1.00 71.81 97 PHE A O 1
ATOM 781 N N . GLY A 1 98 ? 12.086 -0.819 -18.516 1.00 74.75 98 GLY A N 1
ATOM 782 C CA . GLY A 1 98 ? 13.282 0.012 -18.306 1.00 74.75 98 GLY A CA 1
ATOM 783 C C . GLY A 1 98 ? 13.201 1.013 -17.129 1.00 74.75 98 GLY A C 1
ATOM 784 O O . GLY A 1 98 ? 12.133 1.241 -16.559 1.00 74.75 98 GLY A O 1
ATOM 785 N N . PRO A 1 99 ? 14.319 1.671 -16.772 1.00 77.44 99 PRO A N 1
ATOM 786 C CA . PRO A 1 99 ? 14.450 2.460 -15.537 1.00 77.44 99 PRO A CA 1
ATOM 787 C C . PRO A 1 99 ? 13.372 3.544 -15.352 1.00 77.44 99 PRO A C 1
ATOM 789 O O . PRO A 1 99 ? 12.874 3.729 -14.243 1.00 77.44 99 PRO A O 1
ATOM 792 N N . ASP A 1 100 ? 12.938 4.204 -16.428 1.00 79.50 100 ASP A N 1
ATOM 793 C CA . ASP A 1 100 ? 11.911 5.257 -16.372 1.00 79.50 100 ASP A CA 1
ATOM 794 C C . ASP A 1 100 ? 10.532 4.739 -15.910 1.00 79.50 100 ASP A C 1
ATOM 796 O O . ASP A 1 100 ? 9.783 5.443 -15.221 1.00 79.50 100 ASP A O 1
ATOM 800 N N . PHE A 1 101 ? 10.198 3.488 -16.251 1.00 84.12 101 PHE A N 1
ATOM 801 C CA . PHE A 1 101 ? 8.981 2.839 -15.766 1.00 84.12 101 PHE A CA 1
ATOM 802 C C . PHE A 1 101 ? 9.073 2.573 -14.265 1.00 84.12 101 PHE A C 1
ATOM 804 O O . PHE A 1 101 ? 8.128 2.880 -13.546 1.00 84.12 101 PHE A O 1
ATOM 811 N N . TYR A 1 102 ? 10.219 2.089 -13.774 1.00 84.44 102 TYR A N 1
ATOM 812 C CA . TYR A 1 102 ? 10.423 1.856 -12.342 1.00 84.44 102 TYR A CA 1
ATOM 813 C C . TYR A 1 102 ? 10.297 3.121 -11.513 1.00 84.44 102 TYR A C 1
ATOM 815 O O . TYR A 1 102 ? 9.656 3.099 -10.466 1.00 84.44 102 TYR A O 1
ATOM 823 N N . VAL A 1 103 ? 10.856 4.235 -11.989 1.00 84.75 103 VAL A N 1
ATOM 824 C CA . VAL A 1 103 ? 10.716 5.521 -11.299 1.00 84.75 103 VAL A CA 1
ATOM 825 C C . VAL A 1 103 ? 9.239 5.895 -11.152 1.00 84.75 103 VAL A C 1
ATOM 827 O O . VAL A 1 103 ? 8.800 6.289 -10.070 1.00 84.75 103 VAL A O 1
ATOM 830 N N . SER A 1 104 ? 8.462 5.726 -12.221 1.00 87.62 104 SER A N 1
ATOM 831 C CA . SER A 1 104 ? 7.026 6.021 -12.231 1.00 87.62 104 SER A CA 1
ATOM 832 C C . SER A 1 104 ? 6.234 5.052 -11.346 1.00 87.62 104 SER A C 1
ATOM 834 O O . SER A 1 104 ? 5.371 5.474 -10.578 1.00 87.62 104 SER A O 1
ATOM 836 N N . LEU A 1 105 ? 6.572 3.762 -11.388 1.00 90.62 105 LEU A N 1
ATOM 837 C CA . LEU A 1 105 ? 5.946 2.727 -10.572 1.00 90.62 105 LEU A CA 1
ATOM 838 C C . LEU A 1 105 ? 6.205 2.964 -9.081 1.00 90.62 105 LEU A C 1
ATOM 840 O O . LEU A 1 105 ? 5.271 2.931 -8.289 1.00 90.62 105 LEU A O 1
ATOM 844 N N . CYS A 1 106 ? 7.442 3.267 -8.688 1.00 90.38 106 CYS A N 1
ATOM 845 C CA . CYS A 1 106 ? 7.788 3.558 -7.298 1.00 90.38 106 CYS A CA 1
ATOM 846 C C . CYS A 1 106 ? 7.057 4.796 -6.760 1.00 90.38 106 CYS A C 1
ATOM 848 O O . CYS A 1 106 ? 6.619 4.766 -5.615 1.00 90.38 106 CYS A O 1
ATOM 850 N N . ARG A 1 107 ? 6.865 5.853 -7.565 1.00 90.56 107 ARG A N 1
ATOM 851 C CA . ARG A 1 107 ? 6.057 7.026 -7.167 1.00 90.56 107 ARG A CA 1
ATOM 852 C C . ARG A 1 107 ? 4.584 6.674 -6.969 1.00 90.56 107 ARG A C 1
ATOM 854 O O . ARG A 1 107 ? 3.972 7.095 -5.984 1.00 90.56 107 ARG A O 1
ATOM 861 N N . ALA A 1 108 ? 4.023 5.865 -7.867 1.00 91.94 108 ALA A N 1
ATOM 862 C CA . ALA A 1 108 ? 2.657 5.372 -7.729 1.00 91.94 108 ALA A CA 1
ATOM 863 C C . ALA A 1 108 ? 2.505 4.499 -6.469 1.00 91.94 108 ALA A C 1
ATOM 865 O O . ALA A 1 108 ? 1.560 4.688 -5.705 1.00 91.94 108 ALA A O 1
ATOM 866 N N . LEU A 1 109 ? 3.465 3.605 -6.202 1.00 94.62 109 LEU A N 1
ATOM 867 C CA . LEU A 1 109 ? 3.505 2.772 -4.997 1.00 94.62 109 LEU A CA 1
ATOM 868 C C . LEU A 1 109 ? 3.642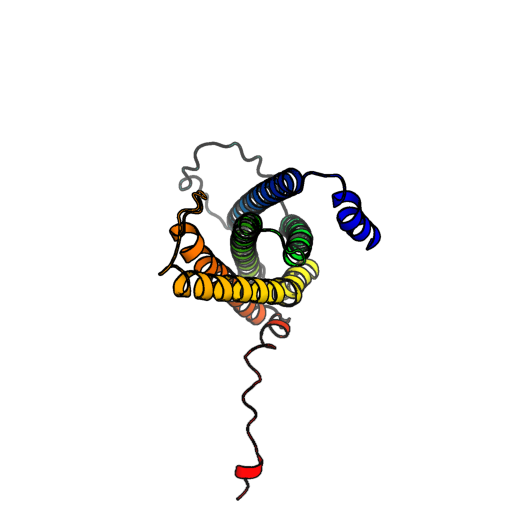 3.617 -3.724 1.00 94.62 109 LEU A C 1
ATOM 870 O O . LEU A 1 109 ? 2.867 3.429 -2.791 1.00 94.62 109 LEU A O 1
ATOM 874 N N . GLU A 1 110 ? 4.567 4.579 -3.688 1.00 94.50 110 GLU A N 1
ATOM 875 C CA . GLU A 1 110 ? 4.741 5.510 -2.563 1.00 94.50 110 GLU A CA 1
ATOM 876 C C . GLU A 1 110 ? 3.413 6.210 -2.241 1.00 94.50 110 GLU A C 1
ATOM 878 O O . GLU A 1 110 ? 2.923 6.170 -1.106 1.00 94.50 110 GLU A O 1
ATOM 883 N N . THR A 1 111 ? 2.785 6.793 -3.263 1.00 93.31 111 THR A N 1
ATOM 884 C CA . THR A 1 111 ? 1.505 7.498 -3.133 1.00 93.31 111 THR A CA 1
ATOM 885 C C . THR A 1 111 ? 0.395 6.550 -2.671 1.00 93.31 111 THR A C 1
ATOM 887 O O . THR A 1 111 ? -0.432 6.925 -1.830 1.00 93.31 111 THR A O 1
ATOM 890 N N . PHE A 1 112 ? 0.387 5.306 -3.158 1.00 96.50 112 PHE A N 1
ATOM 891 C CA . PHE A 1 112 ? -0.570 4.276 -2.758 1.00 96.50 112 PHE A CA 1
ATOM 892 C C . PHE A 1 112 ? -0.432 3.909 -1.276 1.00 96.50 112 PHE A C 1
ATOM 894 O O . PHE A 1 112 ? -1.414 4.006 -0.538 1.00 96.50 112 PHE A O 1
ATOM 901 N N . TYR A 1 113 ? 0.775 3.598 -0.794 1.00 96.38 113 TYR A N 1
ATOM 902 C CA . TYR A 1 113 ? 1.019 3.269 0.619 1.00 96.38 113 TYR A CA 1
ATOM 903 C C . TYR A 1 113 ? 0.707 4.437 1.566 1.00 96.38 113 TYR A C 1
ATOM 905 O O . TYR A 1 113 ? 0.128 4.243 2.643 1.00 96.38 113 TYR A O 1
ATOM 913 N N . MET A 1 114 ? 1.011 5.674 1.164 1.00 94.50 114 MET A N 1
ATOM 914 C CA . MET A 1 114 ? 0.642 6.869 1.934 1.00 94.50 114 MET A CA 1
ATOM 915 C C . MET A 1 114 ? 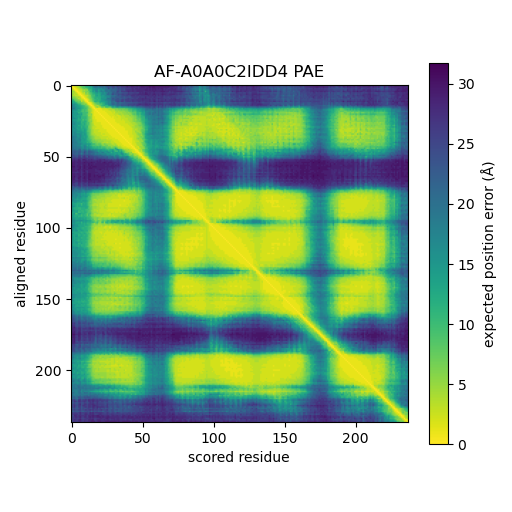-0.878 7.081 1.990 1.00 94.50 114 MET A C 1
ATOM 917 O O . MET A 1 114 ? -1.428 7.526 3.009 1.00 94.50 114 MET A O 1
ATOM 921 N N . THR A 1 115 ? -1.577 6.728 0.914 1.00 93.75 115 THR A N 1
ATOM 922 C CA . THR A 1 115 ? -3.040 6.790 0.838 1.00 93.75 115 THR A CA 1
ATOM 923 C C . THR A 1 115 ? -3.684 5.698 1.678 1.00 93.75 115 THR A C 1
ATOM 925 O O . THR A 1 115 ? -4.547 6.012 2.496 1.00 93.75 115 THR A O 1
ATOM 928 N N . LEU A 1 116 ? -3.196 4.458 1.599 1.00 95.06 116 LEU A N 1
ATOM 929 C CA . LEU A 1 116 ? -3.608 3.368 2.485 1.00 95.06 116 LEU A CA 1
ATOM 930 C C . LEU A 1 116 ? -3.396 3.728 3.953 1.00 95.06 116 LEU A C 1
ATOM 932 O O . LEU A 1 116 ? -4.301 3.574 4.765 1.00 95.06 116 LEU A O 1
ATOM 936 N N . SER A 1 117 ? -2.245 4.300 4.302 1.00 94.06 117 SER A N 1
ATOM 937 C CA . SER A 1 117 ? -1.985 4.786 5.660 1.00 94.06 117 SER A CA 1
ATOM 938 C C . SER A 1 117 ? -3.030 5.811 6.117 1.00 94.06 117 SER A C 1
ATOM 940 O O . SER A 1 117 ? -3.472 5.801 7.266 1.00 94.06 117 SER A O 1
ATOM 942 N N . SER A 1 118 ? -3.438 6.713 5.223 1.00 90.81 118 SER A N 1
ATOM 943 C CA . SER A 1 118 ? -4.468 7.720 5.503 1.00 90.81 118 SER A CA 1
ATOM 944 C C . SER A 1 118 ? -5.855 7.090 5.648 1.00 90.81 118 SER A C 1
ATOM 946 O O . SER A 1 118 ? -6.598 7.462 6.558 1.00 90.81 118 SER A O 1
ATOM 948 N N . TYR A 1 119 ? -6.173 6.100 4.816 1.00 92.44 119 TYR A N 1
ATOM 949 C CA . TYR A 1 119 ? -7.385 5.294 4.915 1.00 92.44 119 TYR A CA 1
ATOM 950 C C . TYR A 1 119 ? -7.456 4.547 6.256 1.00 92.44 119 TYR A C 1
ATOM 952 O O . TYR A 1 119 ? -8.434 4.689 6.989 1.00 92.44 119 TYR A O 1
ATOM 960 N N . LEU A 1 120 ? -6.386 3.852 6.657 1.00 92.00 120 LEU A N 1
ATOM 961 C CA . LEU A 1 120 ? -6.322 3.153 7.945 1.00 92.00 120 LEU A CA 1
ATOM 962 C C . LEU A 1 120 ? -6.431 4.114 9.131 1.00 92.00 120 LEU A C 1
ATOM 964 O O . LEU A 1 120 ? -7.104 3.805 10.111 1.00 92.00 120 LEU A O 1
ATOM 968 N N . LYS A 1 121 ? -5.845 5.315 9.041 1.00 90.38 121 LYS A N 1
ATOM 969 C CA . LYS A 1 121 ? -6.066 6.370 10.043 1.00 90.38 121 LYS A CA 1
ATOM 970 C C . LYS A 1 121 ? -7.542 6.746 10.154 1.00 90.38 121 LYS A C 1
ATOM 972 O O . LYS A 1 121 ? -8.006 6.943 11.272 1.00 90.38 121 LYS A O 1
ATOM 977 N N . CYS A 1 122 ? -8.274 6.832 9.043 1.00 86.69 122 CYS A N 1
ATOM 978 C CA . CYS A 1 122 ? -9.719 7.078 9.070 1.00 86.69 122 CYS A CA 1
ATOM 979 C C . CYS A 1 122 ? -10.466 5.909 9.724 1.00 86.69 122 CYS A C 1
ATOM 981 O O . CYS A 1 122 ? -11.293 6.140 10.602 1.00 86.69 122 CYS A O 1
ATOM 983 N N . GLN A 1 123 ? -10.105 4.667 9.393 1.00 86.56 123 GLN A N 1
ATOM 984 C CA . GLN A 1 123 ? -10.694 3.479 10.014 1.00 86.56 123 GLN A CA 1
ATOM 985 C C . GLN A 1 123 ? -10.468 3.445 11.530 1.00 86.56 123 GLN A C 1
ATOM 987 O O . GLN A 1 123 ? -11.425 3.320 12.284 1.00 86.56 123 GLN A O 1
ATOM 992 N N . LYS A 1 124 ? -9.242 3.666 12.018 1.00 87.19 124 LYS A N 1
ATOM 993 C CA . LYS A 1 124 ? -8.957 3.725 13.467 1.00 87.19 124 LYS A CA 1
ATOM 994 C C . LYS A 1 124 ? -9.818 4.747 14.207 1.00 87.19 124 LYS A C 1
ATOM 996 O O . LYS A 1 124 ? -10.257 4.504 15.329 1.00 87.19 124 LYS A O 1
ATOM 1001 N N . GLU A 1 125 ? -10.043 5.904 13.596 1.00 83.56 125 GLU A N 1
ATOM 1002 C CA . GLU A 1 125 ? -10.919 6.918 14.171 1.00 83.56 125 GLU A CA 1
ATOM 1003 C C . GLU A 1 125 ? -12.380 6.449 14.228 1.00 83.56 125 GLU A C 1
ATOM 1005 O O . GLU A 1 125 ? -13.065 6.709 15.216 1.00 83.56 125 GLU A O 1
ATOM 1010 N N . LEU A 1 126 ? -12.852 5.696 13.231 1.00 80.44 126 LEU A N 1
ATOM 1011 C CA . LEU A 1 126 ? -14.181 5.080 13.269 1.00 80.44 126 LEU A CA 1
ATOM 1012 C C . LEU A 1 126 ? -14.304 4.047 14.389 1.00 80.44 126 LEU A C 1
ATOM 1014 O O . LEU A 1 126 ? -15.304 4.076 15.103 1.00 80.44 126 LEU A O 1
ATOM 1018 N N . PHE A 1 127 ? -13.287 3.206 14.606 1.00 81.69 127 PHE A N 1
ATOM 1019 C CA . PHE A 1 127 ? -13.235 2.302 15.765 1.00 81.69 127 PHE A CA 1
ATOM 1020 C C . PHE A 1 127 ? -13.370 3.080 17.076 1.00 81.69 127 PHE A C 1
ATOM 1022 O O . PHE A 1 127 ? -14.144 2.706 17.954 1.00 81.69 127 PHE A O 1
ATOM 1029 N N . ARG A 1 128 ? -12.662 4.210 17.190 1.00 81.19 128 ARG A N 1
ATOM 1030 C CA . ARG A 1 128 ? -12.688 5.054 18.388 1.00 81.19 128 ARG A CA 1
ATOM 1031 C C . ARG A 1 128 ? -14.046 5.720 18.630 1.00 81.19 128 ARG A C 1
ATOM 1033 O O . ARG A 1 128 ? -14.469 5.807 19.778 1.00 81.19 128 ARG A O 1
ATOM 1040 N N . VAL A 1 129 ? -14.693 6.241 17.586 1.00 78.50 129 VAL A N 1
ATOM 1041 C CA . VAL A 1 129 ? -15.925 7.047 17.709 1.00 78.50 129 VAL A CA 1
ATOM 1042 C C . VAL A 1 129 ? -17.185 6.192 17.725 1.00 78.50 129 VAL A C 1
ATOM 1044 O O . VAL A 1 129 ? -18.102 6.474 18.490 1.00 78.50 129 VAL A O 1
ATOM 1047 N N . LYS A 1 130 ? -17.259 5.186 16.849 1.00 74.19 130 LYS A N 1
ATOM 1048 C CA . LYS A 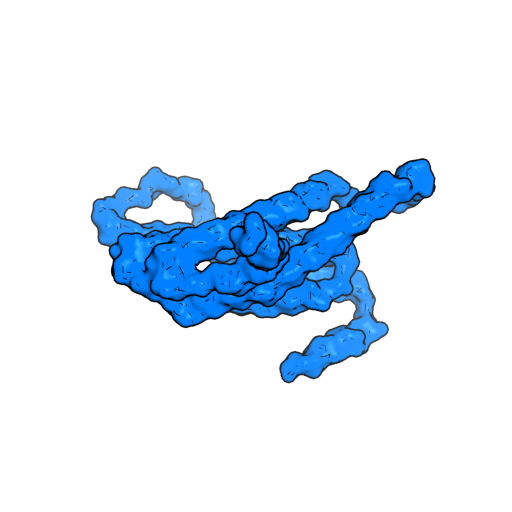1 130 ? -18.466 4.378 16.627 1.00 74.19 130 LYS A CA 1
ATOM 1049 C C . LYS A 1 130 ? -18.453 3.063 17.416 1.00 74.19 130 LYS A C 1
ATOM 1051 O O . LYS A 1 130 ? -19.420 2.319 17.305 1.00 74.19 130 LYS A O 1
ATOM 1056 N N . SER A 1 131 ? -17.397 2.788 18.194 1.00 71.81 131 SER A N 1
ATOM 1057 C CA . SER A 1 131 ? -17.224 1.540 18.958 1.00 71.81 131 SER A CA 1
ATOM 1058 C C . SER A 1 131 ? -17.456 0.298 18.093 1.00 71.81 131 SER A C 1
ATOM 1060 O O . SER A 1 131 ? -18.162 -0.626 18.478 1.00 71.81 131 SER A O 1
ATOM 1062 N N . ILE A 1 132 ? -16.918 0.328 16.873 1.00 75.38 132 ILE A N 1
ATOM 1063 C CA . ILE A 1 132 ? -16.961 -0.810 15.957 1.00 75.38 132 ILE A CA 1
ATOM 1064 C C . ILE A 1 132 ? -15.886 -1.801 16.419 1.00 75.38 132 ILE A C 1
ATOM 1066 O O . ILE A 1 132 ? -14.749 -1.392 16.630 1.00 75.38 132 ILE A O 1
ATOM 1070 N N . ASP A 1 133 ? -16.235 -3.082 16.548 1.00 70.25 133 ASP A N 1
ATOM 1071 C CA . ASP A 1 133 ? -15.328 -4.117 17.080 1.00 70.25 133 ASP A CA 1
ATOM 1072 C C . ASP A 1 133 ? -14.543 -4.876 15.991 1.00 70.25 133 ASP A C 1
ATOM 1074 O O . ASP A 1 133 ? -13.619 -5.643 16.284 1.00 70.25 133 ASP A O 1
ATOM 1078 N N . SER A 1 134 ? -14.908 -4.696 14.719 1.00 79.38 134 SER A N 1
ATOM 1079 C CA . SER A 1 134 ? -14.305 -5.409 13.587 1.00 79.38 134 SER A CA 1
ATOM 1080 C C . SER A 1 134 ? -14.270 -4.570 12.313 1.00 79.38 134 SER A C 1
ATOM 1082 O O . SER A 1 134 ? -15.081 -3.672 12.093 1.00 79.38 134 SER A O 1
ATOM 1084 N N . LEU A 1 135 ? -13.276 -4.850 11.475 1.00 84.19 135 LEU A N 1
ATOM 1085 C CA . LEU A 1 135 ? -13.113 -4.194 10.186 1.00 84.19 135 LEU A CA 1
ATOM 1086 C C . LEU A 1 135 ? -14.095 -4.825 9.183 1.00 84.19 135 LEU A C 1
ATOM 1088 O O . LEU A 1 135 ? -14.456 -5.993 9.323 1.00 84.19 135 LEU A O 1
ATOM 1092 N N . SER A 1 136 ? -14.530 -4.088 8.156 1.00 87.38 136 SER A N 1
ATOM 1093 C CA . SER A 1 136 ? -15.302 -4.723 7.080 1.00 87.38 136 SER A CA 1
ATOM 1094 C C . SER A 1 136 ? -14.433 -5.756 6.354 1.00 87.38 136 SER A C 1
ATOM 1096 O O . SER A 1 136 ? -13.239 -5.527 6.159 1.00 87.38 136 SER A O 1
ATOM 1098 N N . ILE A 1 137 ? -15.032 -6.864 5.901 1.00 88.06 137 ILE A N 1
ATOM 1099 C CA . ILE A 1 137 ? -14.321 -7.943 5.181 1.00 88.06 137 ILE A CA 1
ATOM 1100 C C . ILE A 1 137 ? -13.516 -7.382 3.997 1.00 88.06 137 ILE A C 1
ATOM 1102 O O . ILE A 1 137 ? -12.395 -7.803 3.732 1.00 88.06 137 ILE A O 1
ATOM 1106 N N . LYS A 1 138 ? -14.065 -6.382 3.297 1.00 89.69 138 LYS A N 1
ATOM 1107 C CA . LYS A 1 138 ? -13.383 -5.699 2.190 1.00 89.69 138 LYS A CA 1
ATOM 1108 C C . LYS A 1 138 ? -12.104 -4.995 2.638 1.00 89.69 138 LYS A C 1
ATOM 1110 O O . LYS A 1 138 ? -11.066 -5.143 2.003 1.00 89.69 138 LYS A O 1
ATOM 1115 N N . SER A 1 139 ? -12.180 -4.251 3.736 1.00 90.06 139 SER A N 1
ATOM 1116 C CA . SER A 1 139 ? -11.041 -3.521 4.292 1.00 90.06 139 SER A CA 1
ATOM 1117 C C . SER A 1 139 ? -9.981 -4.468 4.851 1.00 90.06 139 SER A C 1
ATOM 1119 O O . SER A 1 139 ? -8.792 -4.189 4.740 1.00 90.06 139 SER A O 1
ATOM 1121 N N . GLU A 1 140 ? -10.403 -5.592 5.428 1.00 89.75 140 GLU A N 1
ATOM 1122 C CA . GLU A 1 140 ? -9.503 -6.651 5.882 1.00 89.75 140 GLU A CA 1
ATOM 1123 C C . GLU A 1 140 ? -8.764 -7.278 4.698 1.00 89.75 140 GLU A C 1
ATOM 1125 O O . GLU A 1 140 ? -7.536 -7.302 4.696 1.00 89.75 140 GLU A O 1
ATOM 1130 N N . ASN A 1 141 ? -9.486 -7.653 3.637 1.00 90.62 141 ASN A N 1
ATOM 1131 C CA . ASN A 1 141 ? -8.887 -8.153 2.399 1.00 90.62 141 ASN A CA 1
ATOM 1132 C C . ASN A 1 141 ? -7.928 -7.137 1.764 1.00 90.62 141 ASN A C 1
ATOM 1134 O O . ASN A 1 141 ? -6.871 -7.522 1.274 1.00 90.62 141 ASN A O 1
ATOM 1138 N N . LEU A 1 142 ? -8.263 -5.841 1.787 1.00 93.38 142 LEU A N 1
ATOM 1139 C CA . LEU A 1 142 ? -7.378 -4.788 1.288 1.00 93.38 142 LEU A CA 1
ATOM 1140 C C . LEU A 1 142 ? -6.050 -4.774 2.050 1.00 93.38 142 LEU A C 1
ATOM 1142 O O . LEU A 1 142 ? -4.990 -4.715 1.428 1.00 93.38 142 LEU A O 1
ATOM 1146 N N . VAL A 1 143 ? -6.099 -4.848 3.383 1.00 92.38 143 VAL A N 1
ATOM 1147 C CA . VAL A 1 143 ? -4.893 -4.879 4.218 1.00 92.38 143 VAL A CA 1
ATOM 1148 C C . VAL A 1 143 ? -4.092 -6.150 3.957 1.00 92.38 143 VAL A C 1
ATOM 1150 O O . VAL A 1 143 ? -2.905 -6.040 3.668 1.00 92.38 143 VAL A O 1
ATOM 1153 N N . ILE A 1 144 ? -4.736 -7.320 3.999 1.00 90.25 144 ILE A N 1
ATOM 1154 C CA . ILE A 1 144 ? -4.086 -8.628 3.830 1.00 90.25 144 ILE A CA 1
ATOM 1155 C C . ILE A 1 144 ? -3.427 -8.747 2.453 1.00 90.25 144 ILE A C 1
ATOM 1157 O O . ILE A 1 144 ? -2.252 -9.086 2.365 1.00 90.25 144 ILE A O 1
ATOM 1161 N N . ASN A 1 145 ? -4.140 -8.427 1.372 1.00 90.75 145 ASN A N 1
ATOM 1162 C CA . ASN A 1 145 ? -3.584 -8.537 0.021 1.00 90.75 145 ASN A CA 1
ATOM 1163 C C . ASN A 1 145 ? -2.441 -7.533 -0.193 1.00 90.75 145 ASN A C 1
ATOM 1165 O O . ASN A 1 145 ? -1.451 -7.842 -0.853 1.00 90.75 145 ASN A O 1
ATOM 1169 N N . THR A 1 146 ? -2.530 -6.338 0.405 1.00 92.25 146 THR A N 1
ATOM 1170 C CA . THR A 1 146 ? -1.424 -5.373 0.343 1.00 92.25 146 THR A CA 1
ATOM 1171 C C . THR A 1 146 ? -0.189 -5.906 1.070 1.00 92.25 146 THR A C 1
ATOM 1173 O O . THR A 1 146 ? 0.905 -5.872 0.510 1.00 92.25 146 THR A O 1
ATOM 1176 N N . THR A 1 147 ? -0.338 -6.384 2.310 1.00 88.62 147 THR A N 1
ATOM 1177 C CA . THR A 1 147 ? 0.798 -6.834 3.129 1.00 88.62 147 THR A CA 1
ATOM 1178 C C . THR A 1 147 ? 1.419 -8.122 2.604 1.00 88.62 147 THR A C 1
ATOM 1180 O O . THR A 1 147 ? 2.639 -8.257 2.635 1.00 88.62 147 THR A O 1
ATOM 1183 N N . LYS A 1 148 ? 0.600 -9.058 2.120 1.00 85.75 148 LYS A N 1
ATOM 1184 C CA . LYS A 1 148 ? 1.049 -10.371 1.663 1.00 85.75 148 LYS A CA 1
ATOM 1185 C C . LYS A 1 148 ? 1.614 -10.342 0.247 1.00 85.75 148 LYS A C 1
ATOM 1187 O O . LYS A 1 148 ? 2.710 -10.852 0.025 1.00 85.75 148 LYS A O 1
ATOM 1192 N N . ASP A 1 149 ? 0.877 -9.762 -0.698 1.00 86.44 149 ASP A N 1
ATOM 1193 C CA . ASP A 1 149 ? 1.191 -9.911 -2.120 1.00 86.44 149 ASP A CA 1
ATOM 1194 C C . ASP A 1 149 ? 2.029 -8.729 -2.619 1.00 86.44 149 ASP A C 1
ATOM 1196 O O . ASP A 1 149 ? 3.125 -8.916 -3.155 1.00 86.44 149 ASP A O 1
ATOM 1200 N N . LEU A 1 150 ? 1.559 -7.499 -2.382 1.00 89.56 150 LEU A N 1
ATOM 1201 C CA . LEU A 1 150 ? 2.212 -6.309 -2.925 1.00 89.56 150 LEU A CA 1
ATOM 1202 C C . LEU A 1 150 ? 3.528 -5.993 -2.203 1.00 89.56 150 LEU A C 1
ATOM 1204 O O . LEU A 1 150 ? 4.552 -5.818 -2.862 1.00 89.56 150 LEU A O 1
ATOM 1208 N N . THR A 1 151 ? 3.536 -5.946 -0.867 1.00 89.00 151 THR A N 1
ATOM 1209 C CA . THR A 1 151 ? 4.723 -5.531 -0.094 1.00 89.00 151 THR A CA 1
ATOM 1210 C C . THR A 1 151 ? 5.943 -6.414 -0.372 1.00 89.00 151 THR A C 1
ATOM 1212 O O . THR A 1 151 ? 7.045 -5.887 -0.526 1.00 89.00 151 THR A O 1
ATOM 1215 N N . SER A 1 152 ? 5.768 -7.732 -0.536 1.00 86.56 152 SER A N 1
ATOM 1216 C CA . SER A 1 152 ? 6.871 -8.633 -0.909 1.00 86.56 152 SER A CA 1
ATOM 1217 C C . SER A 1 152 ? 7.493 -8.243 -2.254 1.00 86.56 152 SER A C 1
ATOM 1219 O O . SER A 1 152 ? 8.709 -8.069 -2.347 1.00 86.56 152 SER A O 1
ATOM 1221 N N . LYS A 1 153 ? 6.663 -8.012 -3.280 1.00 88.88 153 LYS A N 1
ATOM 1222 C CA . LYS A 1 153 ? 7.123 -7.580 -4.610 1.00 88.88 153 LYS A CA 1
ATOM 1223 C C . LYS A 1 153 ? 7.794 -6.206 -4.562 1.00 88.88 153 LYS A C 1
ATOM 1225 O O . LYS A 1 153 ? 8.791 -5.977 -5.242 1.00 88.88 153 LYS A O 1
ATOM 1230 N N . VAL A 1 154 ? 7.297 -5.287 -3.730 1.00 89.62 154 VAL A N 1
ATOM 1231 C CA . VAL A 1 154 ? 7.932 -3.973 -3.541 1.00 89.62 154 VAL A CA 1
ATOM 1232 C C . VAL A 1 154 ? 9.324 -4.107 -2.923 1.00 89.62 154 VAL A C 1
ATOM 1234 O O . VAL A 1 154 ? 10.252 -3.441 -3.381 1.00 89.62 154 VAL A O 1
ATOM 1237 N N . HIS A 1 155 ? 9.518 -4.997 -1.946 1.00 87.62 155 HIS A N 1
ATOM 1238 C CA . HIS A 1 155 ? 10.852 -5.278 -1.407 1.00 87.62 155 HIS A CA 1
ATOM 1239 C C . HIS A 1 155 ? 11.807 -5.851 -2.459 1.00 87.62 155 HIS A C 1
ATOM 1241 O O . HIS A 1 155 ? 12.966 -5.436 -2.507 1.00 87.62 155 HIS A O 1
ATOM 1247 N N . GLU A 1 156 ? 11.330 -6.739 -3.333 1.00 85.50 156 GLU A N 1
ATOM 1248 C CA . GLU A 1 156 ? 12.122 -7.263 -4.453 1.00 85.50 156 GLU A CA 1
ATOM 1249 C C . GLU A 1 156 ? 12.543 -6.153 -5.428 1.00 85.50 156 GLU A C 1
ATOM 1251 O O . GLU A 1 156 ? 13.717 -6.070 -5.800 1.00 85.50 156 GLU A O 1
ATOM 1256 N N . ILE A 1 157 ? 11.625 -5.244 -5.780 1.00 84.75 157 ILE A N 1
ATOM 1257 C CA . ILE A 1 157 ? 11.921 -4.079 -6.630 1.00 84.75 157 ILE A CA 1
ATOM 1258 C C . ILE A 1 157 ? 12.973 -3.181 -5.970 1.00 84.75 157 ILE A C 1
ATOM 1260 O O . ILE A 1 157 ? 13.948 -2.793 -6.617 1.00 84.75 157 ILE A O 1
ATOM 1264 N N . MET A 1 158 ? 12.822 -2.876 -4.678 1.00 84.44 158 MET A N 1
ATOM 1265 C CA . MET A 1 158 ? 13.787 -2.051 -3.941 1.00 84.44 158 MET A CA 1
ATOM 1266 C C . MET A 1 158 ? 15.176 -2.699 -3.894 1.00 84.44 158 MET A C 1
ATOM 1268 O O . MET A 1 158 ? 16.180 -2.013 -4.095 1.00 84.44 158 MET A O 1
ATOM 1272 N N . ALA A 1 159 ? 15.251 -4.017 -3.688 1.00 82.44 159 ALA A N 1
ATOM 1273 C CA . ALA A 1 159 ? 16.511 -4.756 -3.704 1.00 82.44 159 ALA A CA 1
ATOM 1274 C C . ALA A 1 159 ? 17.170 -4.745 -5.095 1.00 82.44 159 ALA A C 1
ATOM 1276 O O . ALA A 1 159 ? 18.393 -4.593 -5.203 1.00 82.44 159 ALA A O 1
ATOM 1277 N N . HIS A 1 160 ? 16.371 -4.867 -6.160 1.00 77.62 160 HIS A N 1
ATOM 1278 C CA . HIS A 1 160 ? 16.856 -4.799 -7.535 1.00 77.62 160 HIS A CA 1
ATOM 1279 C C . HIS A 1 160 ? 17.440 -3.418 -7.865 1.00 77.62 160 HIS A C 1
ATOM 1281 O O . HIS A 1 160 ? 18.562 -3.327 -8.367 1.00 77.62 160 HIS A O 1
ATOM 1287 N N . LEU A 1 161 ? 16.723 -2.344 -7.522 1.00 75.69 161 LEU A N 1
ATOM 1288 C CA . LEU A 1 161 ? 17.180 -0.970 -7.747 1.00 75.69 161 LEU A CA 1
ATOM 1289 C C . LEU A 1 161 ? 18.443 -0.651 -6.933 1.00 75.69 161 LEU A C 1
ATOM 1291 O O . LEU A 1 161 ? 19.430 -0.184 -7.501 1.00 75.69 161 LEU A O 1
ATOM 1295 N N . GLY A 1 162 ? 18.474 -1.007 -5.644 1.00 69.56 162 GLY A N 1
ATOM 1296 C CA . GLY A 1 162 ? 19.650 -0.788 -4.792 1.00 69.56 162 GLY A CA 1
ATOM 1297 C C . GLY A 1 162 ? 20.898 -1.558 -5.252 1.00 69.56 162 GLY A C 1
ATOM 1298 O O . GLY A 1 162 ? 22.022 -1.074 -5.113 1.00 69.56 162 GLY A O 1
ATOM 1299 N N . SER A 1 163 ? 20.724 -2.736 -5.863 1.00 66.88 163 SER A N 1
ATOM 1300 C CA . SER A 1 163 ? 21.832 -3.524 -6.425 1.00 66.88 163 SER A CA 1
ATOM 1301 C C . SER A 1 163 ? 22.407 -2.922 -7.714 1.00 66.88 163 SER A C 1
ATOM 1303 O O . SER A 1 163 ? 23.598 -3.085 -7.989 1.00 66.88 163 SER A O 1
ATOM 1305 N N . ASN A 1 164 ? 21.584 -2.230 -8.507 1.00 61.62 164 ASN A N 1
ATOM 1306 C CA . ASN A 1 164 ? 22.010 -1.582 -9.749 1.00 61.62 164 ASN A CA 1
ATOM 1307 C C . ASN A 1 164 ? 22.730 -0.247 -9.477 1.00 61.62 164 ASN A C 1
ATOM 1309 O O . ASN A 1 164 ? 23.770 0.007 -10.086 1.00 61.62 164 ASN A O 1
ATOM 1313 N N . GLU A 1 165 ? 22.276 0.537 -8.490 1.00 58.25 165 GLU A N 1
ATOM 1314 C CA . GLU A 1 165 ? 22.953 1.772 -8.048 1.00 58.25 165 GLU A CA 1
ATOM 1315 C C . GLU A 1 165 ? 24.383 1.514 -7.523 1.00 58.25 165 GLU A C 1
ATOM 1317 O O . GLU A 1 165 ? 25.297 2.321 -7.718 1.00 58.25 165 GLU A O 1
ATOM 1322 N N . MET A 1 166 ? 24.615 0.360 -6.887 1.00 46.72 166 MET A N 1
ATOM 1323 C CA . MET A 1 166 ? 25.943 -0.058 -6.413 1.00 46.72 166 MET A CA 1
ATOM 1324 C C . MET A 1 166 ? 26.896 -0.416 -7.567 1.00 46.72 166 MET A C 1
ATOM 1326 O O . MET A 1 166 ? 28.099 -0.158 -7.483 1.00 46.72 166 MET A O 1
ATOM 1330 N N . LYS A 1 167 ? 26.386 -0.980 -8.669 1.00 50.06 167 LYS A N 1
ATOM 1331 C CA . LYS A 1 167 ? 27.208 -1.364 -9.829 1.00 50.06 167 LYS A CA 1
ATOM 1332 C C . LYS A 1 167 ? 27.619 -0.155 -10.669 1.00 50.06 167 LYS A C 1
ATOM 1334 O O . LYS A 1 167 ? 28.799 -0.028 -10.995 1.00 50.06 167 LYS A O 1
ATOM 1339 N N . GLU A 1 168 ? 26.709 0.785 -10.924 1.00 50.25 168 GLU A N 1
ATOM 1340 C CA . GLU A 1 168 ? 27.041 2.010 -11.672 1.00 50.25 168 GLU A CA 1
ATOM 1341 C C . GLU A 1 168 ? 28.048 2.907 -10.935 1.00 50.25 168 GLU A C 1
ATOM 1343 O O . GLU A 1 168 ? 28.920 3.509 -11.566 1.00 50.25 168 GLU A O 1
ATOM 1348 N N . ASN A 1 169 ? 28.009 2.953 -9.599 1.00 47.16 169 ASN A N 1
ATOM 1349 C CA . ASN A 1 169 ? 28.983 3.719 -8.814 1.00 47.16 169 ASN A CA 1
ATOM 1350 C C . ASN A 1 169 ? 30.390 3.099 -8.790 1.00 47.16 169 ASN A C 1
ATOM 1352 O O . ASN A 1 169 ? 31.362 3.804 -8.518 1.00 47.16 169 ASN A O 1
ATOM 1356 N N . THR A 1 170 ? 30.524 1.809 -9.109 1.00 46.12 170 THR A N 1
ATOM 1357 C CA . THR A 1 170 ? 31.828 1.127 -9.132 1.00 46.12 170 THR A CA 1
ATOM 1358 C C . THR A 1 170 ? 32.479 1.168 -10.523 1.00 46.12 170 THR A C 1
ATOM 1360 O O . THR A 1 170 ? 33.706 1.161 -10.632 1.00 46.12 170 THR A O 1
ATOM 1363 N N . GLU A 1 171 ? 31.687 1.281 -11.596 1.00 46.62 171 GLU A N 1
ATOM 1364 C CA . GLU A 1 171 ? 32.184 1.286 -12.984 1.00 46.62 171 GLU A CA 1
ATOM 1365 C C . GLU A 1 171 ? 32.411 2.696 -13.570 1.00 46.62 171 GLU A C 1
ATOM 1367 O O . GLU A 1 171 ? 33.239 2.873 -14.469 1.00 46.62 171 GLU A O 1
ATOM 1372 N N . ASN A 1 172 ? 31.796 3.744 -13.011 1.00 42.72 172 ASN A N 1
ATOM 1373 C CA . ASN A 1 172 ? 31.882 5.111 -13.549 1.00 42.72 172 ASN A CA 1
ATOM 1374 C C . ASN A 1 172 ? 33.197 5.877 -13.283 1.00 42.72 172 ASN A C 1
ATOM 1376 O O . ASN A 1 172 ? 33.290 7.072 -13.570 1.00 42.72 172 ASN A O 1
ATOM 1380 N N . LEU A 1 173 ? 34.269 5.208 -12.844 1.00 48.88 173 LEU A N 1
ATOM 1381 C CA . LEU A 1 173 ? 35.621 5.784 -12.910 1.00 48.88 173 LEU A CA 1
ATOM 1382 C C . LEU A 1 173 ? 36.269 5.649 -14.296 1.00 48.88 173 LEU A C 1
ATOM 1384 O O . LEU A 1 173 ? 37.314 6.261 -14.536 1.00 48.88 173 LEU A O 1
ATOM 1388 N N . LYS A 1 174 ? 35.685 4.883 -15.229 1.00 42.88 174 LYS A N 1
ATOM 1389 C CA . LYS A 1 174 ? 36.240 4.724 -16.580 1.00 42.88 174 LYS A CA 1
ATOM 1390 C C . LYS A 1 174 ? 35.141 4.603 -17.640 1.00 42.88 174 LYS A C 1
ATOM 1392 O O . LYS A 1 174 ? 34.659 3.516 -17.915 1.00 42.88 174 LYS A O 1
ATOM 1397 N N . SER A 1 175 ? 34.898 5.719 -18.331 1.00 42.59 175 SER A N 1
ATOM 1398 C CA . SER A 1 175 ? 34.446 5.835 -19.734 1.00 42.59 175 SER A CA 1
ATOM 1399 C C . SER A 1 175 ? 33.059 6.456 -20.019 1.00 42.59 175 SER A C 1
ATOM 1401 O O . SER A 1 175 ? 32.000 5.930 -19.726 1.00 42.59 175 SER A O 1
ATOM 1403 N N . THR A 1 176 ? 33.148 7.599 -20.710 1.00 41.31 176 THR A N 1
ATOM 1404 C CA . THR A 1 176 ? 32.314 8.073 -21.829 1.00 41.31 176 THR A CA 1
ATOM 1405 C C . THR A 1 176 ? 30.825 8.387 -21.619 1.00 41.31 176 THR A C 1
ATOM 1407 O O . THR A 1 176 ? 29.945 7.555 -21.794 1.00 41.31 176 THR A O 1
ATOM 1410 N N . LYS A 1 177 ? 30.570 9.698 -21.460 1.00 46.75 177 LYS A N 1
ATOM 1411 C CA . LYS A 1 177 ? 29.425 10.488 -21.964 1.00 46.75 177 LYS A CA 1
ATOM 1412 C C . LYS A 1 177 ? 28.342 9.688 -22.723 1.00 46.75 177 LYS A C 1
ATOM 1414 O O . LYS A 1 177 ? 28.363 9.636 -23.953 1.00 46.75 177 LYS A O 1
ATOM 1419 N N . ARG A 1 178 ? 27.304 9.234 -22.019 1.00 43.47 178 ARG A N 1
ATOM 1420 C CA . ARG A 1 178 ? 25.944 9.151 -22.575 1.00 43.47 178 ARG A CA 1
ATOM 1421 C C . ARG A 1 178 ? 25.075 10.178 -21.861 1.00 43.47 178 ARG A C 1
ATOM 1423 O O . ARG A 1 178 ? 24.885 10.120 -20.657 1.00 43.47 178 ARG A O 1
ATOM 1430 N N . LYS A 1 179 ? 24.604 11.168 -22.623 1.00 43.66 179 LYS A N 1
ATOM 1431 C CA . LYS A 1 179 ? 23.566 12.109 -22.198 1.00 43.66 179 LYS A CA 1
ATOM 1432 C C . LYS A 1 179 ? 22.225 11.373 -22.232 1.00 43.66 179 LYS A C 1
ATOM 1434 O O . LYS A 1 179 ? 21.539 11.414 -23.246 1.00 43.66 179 LYS A O 1
ATOM 1439 N N . THR A 1 180 ? 21.866 10.705 -21.151 1.00 41.91 180 THR A N 1
ATOM 1440 C CA . THR A 1 180 ? 20.462 10.529 -20.773 1.00 41.91 180 THR A CA 1
ATOM 1441 C C . THR A 1 180 ? 20.165 11.606 -19.737 1.00 41.91 180 THR A C 1
ATOM 1443 O O . THR A 1 180 ? 20.990 11.883 -18.869 1.00 41.91 180 THR A O 1
ATOM 1446 N N . SER A 1 181 ? 19.034 12.299 -19.861 1.00 43.19 181 SER A N 1
ATOM 1447 C CA . SER A 1 181 ? 18.568 13.307 -18.896 1.00 43.19 181 SER A CA 1
ATOM 1448 C C . SER A 1 181 ? 18.050 12.649 -17.609 1.00 43.19 181 SER A C 1
ATOM 1450 O O . SER A 1 181 ? 16.984 13.000 -17.114 1.00 43.19 181 SER A O 1
ATOM 1452 N N . PHE A 1 182 ? 18.781 11.650 -17.126 1.00 47.97 182 PHE A N 1
ATOM 1453 C CA . PHE A 1 182 ? 18.525 10.925 -15.896 1.00 47.97 182 PHE A CA 1
ATOM 1454 C C . PHE A 1 182 ? 19.139 11.762 -14.780 1.00 47.97 182 PHE A C 1
ATOM 1456 O O . PHE A 1 182 ? 20.310 12.139 -14.868 1.00 47.97 182 PHE A O 1
ATOM 1463 N N . ASN A 1 183 ? 18.326 12.193 -13.821 1.00 47.59 183 ASN A N 1
ATOM 1464 C CA . ASN A 1 183 ? 18.756 13.121 -12.785 1.00 47.59 183 ASN A CA 1
ATOM 1465 C C . ASN A 1 183 ? 19.047 12.300 -11.521 1.00 47.59 183 ASN A C 1
ATOM 1467 O O . ASN A 1 183 ? 18.104 12.020 -10.779 1.00 47.59 183 ASN A O 1
ATOM 1471 N N . PRO A 1 184 ? 20.319 11.957 -11.231 1.00 49.44 184 PRO A N 1
ATOM 1472 C CA . PRO A 1 184 ? 20.671 10.942 -10.227 1.00 49.44 184 PRO A CA 1
ATOM 1473 C C . PRO A 1 184 ? 20.158 11.289 -8.824 1.00 49.44 184 PRO A C 1
ATOM 1475 O O . PRO A 1 184 ? 19.927 10.438 -7.975 1.00 49.44 184 PRO A O 1
ATOM 1478 N N . PHE A 1 185 ? 19.943 12.581 -8.564 1.00 45.91 185 PHE A N 1
ATOM 1479 C CA . PHE A 1 185 ? 19.444 13.084 -7.288 1.00 45.91 185 PHE A CA 1
ATOM 1480 C C . PHE A 1 185 ? 17.954 12.806 -7.038 1.00 45.91 185 PHE A C 1
ATOM 1482 O O . PHE A 1 185 ? 17.529 12.858 -5.883 1.00 45.91 185 PHE A O 1
ATOM 1489 N N . GLN A 1 186 ? 17.156 12.554 -8.083 1.00 52.69 186 GLN A N 1
ATOM 1490 C CA . GLN A 1 186 ? 15.739 12.210 -7.935 1.00 52.69 186 GLN A CA 1
ATOM 1491 C C . GLN A 1 186 ? 15.539 10.719 -7.640 1.00 52.69 186 GLN A C 1
ATOM 1493 O O . GLN A 1 186 ? 14.628 10.396 -6.879 1.00 52.69 186 GLN A O 1
ATOM 1498 N N . GLU A 1 187 ? 16.400 9.831 -8.150 1.00 56.44 187 GLU A N 1
ATOM 1499 C CA . GLU A 1 187 ? 16.358 8.401 -7.799 1.00 56.44 187 GLU A CA 1
ATOM 1500 C C . GLU A 1 187 ? 16.861 8.133 -6.379 1.00 56.44 187 GLU A C 1
ATOM 1502 O O . GLU A 1 187 ? 16.225 7.380 -5.645 1.00 56.44 187 GLU A O 1
ATOM 1507 N N . LEU A 1 188 ? 17.904 8.845 -5.931 1.00 58.16 188 LEU A N 1
ATOM 1508 C CA . LEU A 1 188 ? 18.500 8.662 -4.597 1.00 58.16 188 LEU A CA 1
ATOM 1509 C C . LEU A 1 188 ? 17.523 8.873 -3.423 1.00 58.16 188 LEU A C 1
ATOM 1511 O O . LEU A 1 188 ? 17.814 8.475 -2.296 1.00 58.16 188 LEU A O 1
ATOM 1515 N N . ARG A 1 189 ? 16.375 9.528 -3.649 1.00 71.19 189 ARG A N 1
ATOM 1516 C CA . ARG A 1 189 ? 15.323 9.719 -2.631 1.00 71.19 189 ARG A CA 1
ATOM 1517 C C . ARG A 1 189 ? 14.128 8.787 -2.797 1.00 71.19 189 ARG A C 1
ATOM 1519 O O . ARG A 1 189 ? 13.345 8.656 -1.864 1.00 71.19 189 ARG A O 1
ATOM 1526 N N . LEU A 1 190 ? 14.001 8.133 -3.946 1.00 80.38 190 LEU A N 1
ATOM 1527 C CA . LEU A 1 190 ? 12.839 7.328 -4.299 1.00 80.38 190 LEU A CA 1
ATOM 1528 C C . LEU A 1 190 ? 12.731 6.079 -3.420 1.00 80.38 190 LEU A C 1
ATOM 1530 O O . LEU A 1 190 ? 11.676 5.822 -2.846 1.00 80.38 190 LEU A O 1
ATOM 1534 N N . ILE A 1 191 ? 13.833 5.341 -3.260 1.00 83.44 191 ILE A N 1
ATOM 1535 C CA . ILE A 1 191 ? 13.861 4.150 -2.400 1.00 83.44 191 ILE A CA 1
ATOM 1536 C C . ILE A 1 191 ? 13.629 4.540 -0.930 1.00 83.44 191 ILE A C 1
ATOM 1538 O O . ILE A 1 191 ? 12.718 3.975 -0.329 1.00 83.44 191 ILE A O 1
ATOM 1542 N N . PRO A 1 192 ? 14.345 5.524 -0.336 1.00 88.31 192 PRO A N 1
ATOM 1543 C CA . PRO A 1 192 ? 14.064 5.956 1.035 1.00 88.31 192 PRO A CA 1
ATOM 1544 C C . PRO A 1 192 ? 12.611 6.385 1.276 1.00 88.31 192 PRO A C 1
ATOM 1546 O O . PRO A 1 192 ? 12.040 6.048 2.313 1.00 88.31 192 PRO A O 1
ATOM 1549 N N . ASN A 1 193 ? 11.999 7.103 0.330 1.00 90.12 193 ASN A N 1
ATOM 1550 C CA . ASN A 1 193 ? 10.603 7.519 0.442 1.00 90.12 193 ASN A CA 1
ATOM 1551 C C . ASN A 1 193 ? 9.643 6.328 0.400 1.00 90.12 193 ASN A C 1
ATOM 1553 O O . ASN A 1 193 ? 8.709 6.260 1.199 1.00 90.12 193 ASN A O 1
ATOM 1557 N N . LEU A 1 194 ? 9.882 5.380 -0.508 1.00 91.00 194 LEU A N 1
ATOM 1558 C CA . LEU A 1 194 ? 9.064 4.181 -0.629 1.00 91.00 194 LEU A CA 1
ATOM 1559 C C . LEU A 1 194 ? 9.178 3.299 0.620 1.00 91.00 194 LEU A C 1
ATOM 1561 O O . LEU A 1 194 ? 8.155 2.865 1.143 1.00 91.00 194 LEU A O 1
ATOM 1565 N N . VAL A 1 195 ? 10.392 3.116 1.153 1.00 91.31 195 VAL A N 1
ATOM 1566 C CA . VAL A 1 195 ? 10.623 2.433 2.439 1.00 91.31 195 VAL A CA 1
ATOM 1567 C C . VAL A 1 195 ? 9.822 3.112 3.547 1.00 91.31 195 VAL A C 1
ATOM 1569 O O . VAL A 1 195 ? 9.045 2.452 4.232 1.00 91.31 195 VAL A O 1
ATOM 1572 N N . TYR A 1 196 ? 9.938 4.436 3.675 1.00 93.38 196 TYR A N 1
ATOM 1573 C CA . TYR A 1 196 ? 9.182 5.197 4.668 1.00 93.38 196 TYR A CA 1
ATOM 1574 C C . TYR A 1 196 ? 7.663 5.014 4.516 1.00 93.38 196 TYR A C 1
ATOM 1576 O O . TYR A 1 196 ? 6.956 4.855 5.513 1.00 93.38 196 TYR A O 1
ATOM 1584 N N . ALA A 1 197 ? 7.145 5.031 3.285 1.00 93.81 197 ALA A N 1
ATOM 1585 C CA . ALA A 1 197 ? 5.721 4.859 3.018 1.00 93.81 197 ALA A CA 1
ATOM 1586 C C . ALA A 1 197 ? 5.223 3.462 3.433 1.00 93.81 197 ALA A C 1
ATOM 1588 O O . ALA A 1 197 ? 4.173 3.362 4.077 1.00 93.81 197 ALA A O 1
ATOM 1589 N N . VAL A 1 198 ? 5.990 2.409 3.125 1.00 93.69 198 VAL A N 1
ATOM 1590 C CA . VAL A 1 198 ? 5.700 1.023 3.532 1.00 93.69 198 VAL A CA 1
ATOM 1591 C C . VAL A 1 198 ? 5.734 0.887 5.057 1.00 93.69 198 VAL A C 1
ATOM 1593 O O . VAL A 1 198 ? 4.750 0.447 5.649 1.00 93.69 198 VAL A O 1
ATOM 1596 N N . GLU A 1 199 ? 6.799 1.349 5.718 1.00 92.12 199 GLU A N 1
ATOM 1597 C CA . GLU A 1 199 ? 6.930 1.293 7.184 1.00 92.12 199 GLU A CA 1
ATOM 1598 C C . GLU A 1 199 ? 5.808 2.063 7.894 1.00 92.12 199 GLU A C 1
ATOM 1600 O O . GLU A 1 199 ? 5.249 1.618 8.904 1.00 92.12 199 GLU A O 1
ATOM 1605 N N . ASN A 1 200 ? 5.446 3.237 7.366 1.00 93.19 200 ASN A N 1
ATOM 1606 C CA . ASN A 1 200 ? 4.347 4.016 7.911 1.00 93.19 200 ASN A CA 1
ATOM 1607 C C . ASN A 1 200 ? 3.014 3.264 7.767 1.00 93.19 200 ASN A C 1
ATOM 1609 O O . ASN A 1 200 ? 2.229 3.258 8.713 1.00 93.19 200 ASN A O 1
ATOM 1613 N N . PHE A 1 201 ? 2.767 2.597 6.639 1.00 94.56 201 PHE A N 1
ATOM 1614 C CA . PHE A 1 201 ? 1.588 1.748 6.462 1.00 94.56 201 PHE A CA 1
ATOM 1615 C C . PHE A 1 201 ? 1.567 0.575 7.454 1.00 94.56 201 PHE A C 1
ATOM 1617 O O . PHE A 1 201 ? 0.570 0.391 8.153 1.00 94.56 201 PHE A O 1
ATOM 1624 N N . GLU A 1 202 ? 2.665 -0.166 7.602 1.00 92.00 202 GLU A N 1
ATOM 1625 C CA . GLU A 1 202 ? 2.763 -1.300 8.535 1.00 92.00 202 GLU A CA 1
ATOM 1626 C C . GLU A 1 202 ? 2.539 -0.891 9.995 1.00 92.00 202 GLU A C 1
ATOM 1628 O O . GLU A 1 202 ? 1.893 -1.602 10.779 1.00 92.00 202 GLU A O 1
ATOM 1633 N N . LYS A 1 203 ? 3.022 0.296 10.371 1.00 92.31 203 LYS A N 1
ATOM 1634 C CA . LYS A 1 203 ? 2.751 0.891 11.681 1.00 92.31 203 LYS A CA 1
ATOM 1635 C C . LYS A 1 203 ? 1.257 1.144 11.887 1.00 92.31 203 LYS A C 1
ATOM 1637 O O . LYS A 1 203 ? 0.731 0.887 12.978 1.00 92.31 203 LYS A O 1
ATOM 1642 N N . GLU A 1 204 ? 0.567 1.648 10.867 1.00 92.75 204 GLU A N 1
ATOM 1643 C CA . GLU A 1 204 ? -0.878 1.878 10.912 1.00 92.75 204 GLU A CA 1
ATOM 1644 C C . GLU A 1 204 ? -1.660 0.558 10.989 1.00 92.75 204 GLU A C 1
ATOM 1646 O O . GLU A 1 204 ? -2.550 0.448 11.835 1.00 92.75 204 GLU A O 1
ATOM 1651 N N . VAL A 1 205 ? -1.267 -0.467 10.222 1.00 92.00 205 VAL A N 1
ATOM 1652 C CA . VAL A 1 205 ? -1.826 -1.832 10.301 1.00 92.00 205 VAL A CA 1
ATOM 1653 C C . VAL A 1 205 ? -1.648 -2.418 11.698 1.00 92.00 205 VAL A C 1
ATOM 1655 O O . VAL A 1 205 ? -2.613 -2.872 12.303 1.00 92.00 205 VAL A O 1
ATOM 1658 N N . THR A 1 206 ? -0.440 -2.349 12.261 1.00 90.62 206 THR A N 1
ATOM 1659 C CA . THR A 1 206 ? -0.153 -2.851 13.615 1.00 90.62 206 THR A CA 1
ATOM 1660 C C . THR A 1 206 ? -0.995 -2.141 14.671 1.00 90.62 206 THR A C 1
ATOM 1662 O O . THR A 1 206 ? -1.452 -2.758 15.633 1.00 90.62 206 THR A O 1
ATOM 1665 N N . THR A 1 207 ? -1.198 -0.832 14.518 1.00 90.62 207 THR A N 1
ATOM 1666 C CA . THR A 1 207 ? -2.029 -0.061 15.447 1.00 90.62 207 THR A CA 1
ATOM 1667 C C . THR A 1 207 ? -3.494 -0.466 15.327 1.00 90.62 207 THR A C 1
ATOM 1669 O O . THR A 1 207 ? -4.138 -0.705 16.343 1.00 90.62 207 THR A O 1
ATOM 1672 N N . LEU A 1 208 ? -4.007 -0.578 14.099 1.00 88.19 208 LEU A N 1
ATOM 1673 C CA . LEU A 1 208 ? -5.387 -0.974 13.838 1.00 88.19 208 LEU A CA 1
ATOM 1674 C C . LEU A 1 208 ? -5.658 -2.410 14.300 1.00 88.19 208 LEU A C 1
ATOM 1676 O O . LEU A 1 208 ? -6.670 -2.650 14.941 1.00 88.19 208 LEU A O 1
ATOM 1680 N N . SER A 1 209 ? -4.731 -3.338 14.071 1.00 89.12 209 SER A N 1
ATOM 1681 C CA . SER A 1 209 ? -4.846 -4.733 14.502 1.00 89.12 209 SER A CA 1
ATOM 1682 C C . SER A 1 209 ? -4.932 -4.901 16.019 1.00 89.12 209 SER A C 1
ATOM 1684 O O . SER A 1 209 ? -5.518 -5.866 16.483 1.00 89.12 209 SER A O 1
ATOM 1686 N N . LYS A 1 210 ? -4.356 -3.982 16.805 1.00 88.19 210 LYS A N 1
ATOM 1687 C CA . LYS A 1 210 ? -4.510 -3.980 18.271 1.00 88.19 210 LYS A CA 1
ATOM 1688 C C . LYS A 1 210 ? -5.874 -3.459 18.725 1.00 88.19 210 LYS A C 1
ATOM 1690 O O . LYS A 1 210 ? -6.256 -3.693 19.866 1.00 88.19 210 LYS A O 1
ATOM 1695 N N . MET A 1 211 ? -6.544 -2.680 17.878 1.00 85.31 211 MET A N 1
ATOM 1696 C CA . MET A 1 211 ? -7.873 -2.122 18.142 1.00 85.31 211 MET A CA 1
ATOM 1697 C C . MET A 1 211 ? -8.980 -3.039 17.621 1.00 85.31 211 MET A C 1
ATOM 1699 O O . MET A 1 211 ? -10.056 -3.083 18.206 1.00 85.31 211 MET A O 1
ATOM 1703 N N . ALA A 1 212 ? -8.717 -3.746 16.524 1.00 81.81 212 ALA A N 1
ATOM 1704 C CA . ALA A 1 212 ? -9.608 -4.735 15.955 1.00 81.81 212 ALA A CA 1
ATOM 1705 C C . ALA A 1 212 ? -9.479 -6.079 16.681 1.00 81.81 212 ALA A C 1
ATOM 1707 O O . ALA A 1 212 ? -8.440 -6.415 17.243 1.00 81.81 212 ALA A O 1
ATOM 1708 N N . SER A 1 213 ? -10.547 -6.867 16.629 1.00 76.81 213 SER A N 1
ATOM 1709 C CA . SER A 1 213 ? -10.557 -8.255 17.103 1.00 76.81 213 SER A CA 1
ATOM 1710 C C . SER A 1 213 ? -9.706 -9.201 16.238 1.00 76.81 213 SER A C 1
ATOM 1712 O O . SER A 1 213 ? -9.262 -10.237 16.731 1.00 76.81 213 SER A O 1
ATOM 1714 N N . ASN A 1 214 ? -9.438 -8.833 14.980 1.00 78.31 214 ASN A N 1
ATOM 1715 C CA . ASN A 1 214 ? -8.674 -9.642 14.031 1.00 78.31 214 ASN A CA 1
ATOM 1716 C C . ASN A 1 214 ? -7.186 -9.260 14.041 1.00 78.31 214 ASN A C 1
ATOM 1718 O O . ASN A 1 214 ? -6.825 -8.080 13.977 1.00 78.31 214 ASN A O 1
ATOM 1722 N N . ASP A 1 215 ? -6.314 -10.272 14.0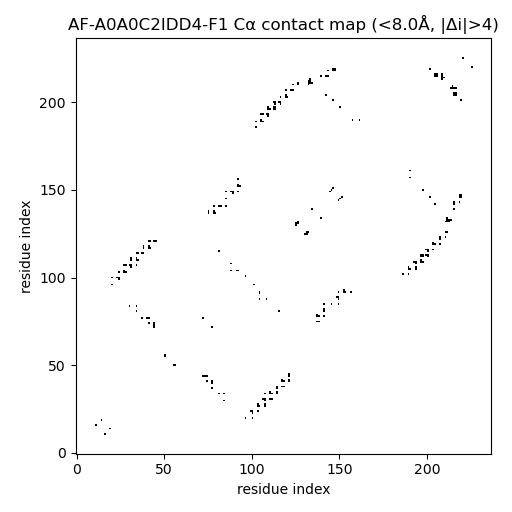72 1.00 79.81 215 ASP A N 1
ATOM 1723 C CA . ASP A 1 215 ? -4.874 -10.072 13.920 1.00 79.81 215 ASP A CA 1
ATOM 1724 C C . ASP A 1 215 ? -4.521 -9.873 12.438 1.00 79.81 215 ASP A C 1
ATOM 1726 O O . ASP A 1 215 ? -4.313 -10.827 11.693 1.00 79.81 215 ASP A O 1
ATOM 1730 N N . LEU A 1 216 ? -4.428 -8.612 12.014 1.00 83.25 216 LEU A N 1
ATOM 1731 C CA . LEU A 1 216 ? -4.013 -8.226 10.660 1.00 83.25 216 LEU A CA 1
ATOM 1732 C C . LEU A 1 216 ? -2.489 -8.333 10.475 1.00 83.25 216 LEU A C 1
ATOM 1734 O O . LEU A 1 216 ? -1.966 -8.023 9.405 1.00 83.25 216 LEU A O 1
ATOM 1738 N N . THR A 1 217 ? -1.751 -8.711 11.527 1.00 79.19 217 THR A N 1
ATOM 1739 C CA . THR A 1 217 ? -0.285 -8.712 11.541 1.00 79.19 217 THR A CA 1
ATOM 1740 C C . THR A 1 217 ? 0.364 -10.044 11.209 1.00 79.19 217 THR A C 1
ATOM 1742 O O . THR A 1 217 ? 1.587 -10.107 11.048 1.00 79.19 217 THR A O 1
ATOM 1745 N N . VAL A 1 218 ? -0.440 -11.101 11.100 1.00 70.56 218 VAL A N 1
ATOM 1746 C CA . VAL A 1 218 ? 0.039 -12.475 10.912 1.00 70.56 218 VAL A CA 1
ATOM 1747 C C . VAL A 1 218 ? 0.890 -12.603 9.648 1.00 70.56 218 VAL A C 1
ATOM 1749 O O . VAL A 1 218 ? 1.951 -13.229 9.694 1.00 70.56 218 VAL A O 1
ATOM 1752 N N . ASP A 1 219 ? 0.481 -11.944 8.564 1.00 67.25 219 ASP A N 1
ATOM 1753 C CA . ASP A 1 219 ? 1.137 -12.081 7.263 1.00 67.25 219 ASP A CA 1
ATOM 1754 C C . ASP A 1 219 ? 2.367 -11.169 7.091 1.00 67.25 219 ASP A C 1
ATOM 1756 O O . ASP A 1 219 ? 3.271 -11.518 6.333 1.00 67.25 219 ASP A O 1
ATOM 1760 N N . PHE A 1 220 ? 2.490 -10.069 7.856 1.00 66.38 220 PHE A N 1
ATOM 1761 C CA . PHE A 1 220 ? 3.653 -9.167 7.755 1.00 66.38 220 PHE A CA 1
ATOM 1762 C C . PHE A 1 220 ? 4.901 -9.721 8.462 1.00 66.38 220 PHE A C 1
ATOM 1764 O O . PHE A 1 220 ? 6.027 -9.566 7.995 1.00 66.38 220 PHE A O 1
ATOM 1771 N N . LYS A 1 221 ? 4.729 -10.363 9.628 1.00 60.25 221 LYS A N 1
ATOM 1772 C CA . LYS A 1 221 ? 5.851 -10.761 10.508 1.00 60.25 221 LYS A CA 1
ATOM 1773 C C . LYS A 1 221 ? 6.640 -11.966 10.000 1.00 60.25 221 LYS A C 1
ATOM 1775 O O . LYS A 1 221 ? 7.626 -12.352 10.632 1.00 60.25 221 LYS A O 1
ATOM 1780 N N . SER A 1 222 ? 6.202 -12.588 8.910 1.00 52.19 222 SER A N 1
ATOM 1781 C CA . SER A 1 222 ? 6.752 -13.855 8.433 1.00 52.19 222 SER A CA 1
ATOM 1782 C C . SER A 1 222 ? 8.205 -13.748 7.949 1.00 52.19 222 SER A C 1
ATOM 1784 O O . SER A 1 222 ? 8.938 -14.721 8.097 1.00 52.19 222 SER A O 1
ATOM 1786 N N . ASN A 1 223 ? 8.652 -12.573 7.486 1.00 51.12 223 ASN A N 1
ATOM 1787 C CA . ASN A 1 223 ? 9.949 -12.445 6.809 1.00 51.12 223 ASN A CA 1
ATOM 1788 C C . ASN A 1 223 ? 11.146 -12.071 7.704 1.00 51.12 223 ASN A C 1
ATOM 1790 O O . ASN A 1 223 ? 12.278 -12.320 7.307 1.00 51.12 223 ASN A O 1
ATOM 1794 N N . VAL A 1 224 ? 10.945 -11.495 8.900 1.00 50.75 224 VAL A N 1
ATOM 1795 C CA . VAL A 1 224 ? 12.072 -11.059 9.768 1.00 50.75 224 VAL A CA 1
ATOM 1796 C C . VAL A 1 224 ? 11.918 -11.492 11.233 1.00 50.75 224 VAL A C 1
ATOM 1798 O O . VAL A 1 224 ? 12.907 -11.706 11.930 1.00 50.75 224 VAL A O 1
ATOM 1801 N N . ALA A 1 225 ? 10.694 -11.679 11.738 1.00 48.41 225 ALA A N 1
ATOM 1802 C CA . ALA A 1 225 ? 10.464 -11.841 13.178 1.00 48.41 225 ALA A CA 1
ATOM 1803 C C . ALA A 1 225 ? 10.672 -13.273 13.723 1.00 48.41 225 ALA A C 1
ATOM 1805 O O . ALA A 1 225 ? 10.501 -13.485 14.924 1.00 48.41 225 ALA A O 1
ATOM 1806 N N . ARG A 1 226 ? 11.005 -14.266 12.883 1.00 52.44 226 ARG A N 1
ATOM 1807 C CA . ARG A 1 226 ? 11.029 -15.695 13.274 1.00 52.44 226 ARG A CA 1
ATOM 1808 C C . ARG A 1 226 ? 12.391 -16.395 13.209 1.00 52.44 226 ARG A C 1
ATOM 1810 O O . ARG A 1 226 ? 12.444 -17.591 13.485 1.00 52.44 226 ARG A O 1
ATOM 1817 N N . ASP A 1 227 ? 13.481 -15.678 12.946 1.00 52.34 227 ASP A N 1
ATOM 1818 C CA . ASP A 1 227 ? 14.803 -16.310 12.774 1.00 52.34 227 ASP A CA 1
ATOM 1819 C C . ASP A 1 227 ? 15.649 -16.452 14.048 1.00 52.34 227 ASP A C 1
ATOM 1821 O O . ASP A 1 227 ? 16.756 -16.991 14.010 1.00 52.34 227 ASP A O 1
ATOM 1825 N N . PHE A 1 228 ? 15.114 -16.105 15.221 1.00 55.97 228 PHE A N 1
ATOM 1826 C CA . PHE A 1 228 ? 15.738 -16.499 16.487 1.00 55.97 228 PHE A CA 1
ATOM 1827 C C . PHE A 1 228 ? 15.325 -17.925 16.867 1.00 55.97 228 PHE A C 1
ATOM 1829 O O . PHE A 1 228 ? 14.483 -18.142 17.739 1.00 55.97 228 PHE A O 1
ATOM 1836 N N . LYS A 1 229 ? 15.933 -18.925 16.220 1.00 61.56 229 LYS A N 1
ATOM 1837 C CA . LYS A 1 229 ? 15.901 -20.304 16.725 1.00 61.56 229 LYS A CA 1
ATOM 1838 C C . LYS A 1 229 ? 16.740 -20.378 17.999 1.00 61.56 229 LYS A C 1
ATOM 1840 O O . LYS A 1 229 ? 17.966 -20.347 17.947 1.00 61.56 229 LYS A O 1
ATOM 1845 N N . ILE A 1 230 ? 16.078 -20.469 19.148 1.00 67.44 230 ILE A N 1
ATOM 1846 C CA . ILE A 1 230 ? 16.737 -20.771 20.420 1.00 67.44 230 ILE A CA 1
ATOM 1847 C C . ILE A 1 230 ? 16.919 -22.291 20.491 1.00 67.44 230 ILE A C 1
ATOM 1849 O O . ILE A 1 230 ? 15.941 -23.034 20.570 1.00 67.44 230 ILE A O 1
ATOM 1853 N N . ASP A 1 231 ? 18.165 -22.764 20.449 1.00 67.56 231 ASP A N 1
ATOM 1854 C CA . ASP A 1 231 ? 18.491 -24.174 20.682 1.00 67.56 231 ASP A CA 1
ATOM 1855 C C . ASP A 1 231 ? 18.311 -24.507 22.174 1.00 67.56 231 ASP A C 1
ATOM 1857 O O . ASP A 1 231 ? 19.207 -24.313 22.998 1.00 67.56 231 ASP A O 1
ATOM 1861 N N . PHE A 1 232 ? 17.146 -25.052 22.534 1.00 60.84 232 PHE A N 1
ATOM 1862 C CA . PHE A 1 232 ? 16.823 -25.456 23.911 1.00 60.84 232 PHE A CA 1
ATOM 1863 C C . PHE A 1 232 ? 17.719 -26.580 24.465 1.00 60.84 232 PHE A C 1
ATOM 1865 O O . PHE A 1 232 ? 17.733 -26.814 25.669 1.00 60.84 232 PHE A O 1
ATOM 1872 N N . LYS A 1 233 ? 18.546 -27.226 23.628 1.00 61.97 233 LYS A N 1
ATOM 1873 C CA . LYS A 1 233 ? 19.506 -28.265 24.052 1.00 61.97 233 LYS A CA 1
ATOM 1874 C C . LYS A 1 233 ? 20.603 -27.773 25.007 1.00 61.97 233 LYS A C 1
ATOM 1876 O O . LYS A 1 233 ? 21.325 -28.599 25.551 1.00 61.97 233 LYS A O 1
ATOM 1881 N N . LYS A 1 234 ? 20.754 -26.460 25.204 1.00 57.56 234 LYS A N 1
ATOM 1882 C CA . LYS A 1 234 ? 21.759 -25.861 26.103 1.00 57.56 234 LYS A CA 1
ATOM 1883 C C . LYS A 1 234 ? 21.217 -25.391 27.457 1.00 57.56 234 LYS A C 1
ATOM 1885 O O . LYS A 1 234 ? 21.990 -24.857 28.242 1.00 57.56 234 LYS A O 1
ATOM 1890 N N . ILE A 1 235 ? 19.914 -25.529 27.711 1.00 58.28 235 ILE A N 1
ATOM 1891 C CA . ILE A 1 235 ? 19.268 -24.988 28.922 1.00 58.28 235 ILE A CA 1
ATOM 1892 C C . ILE A 1 235 ? 19.061 -26.074 29.999 1.00 58.28 235 ILE A C 1
ATOM 1894 O O . ILE A 1 235 ? 18.816 -25.749 31.155 1.00 58.28 235 ILE A O 1
ATOM 1898 N N . GLU A 1 236 ? 19.237 -27.355 29.663 1.00 55.41 236 GLU A N 1
ATOM 1899 C CA . GLU A 1 236 ? 19.053 -28.489 30.589 1.00 55.41 236 GLU A CA 1
ATOM 1900 C C . GLU A 1 236 ? 20.369 -29.125 31.089 1.00 55.41 236 GLU A C 1
ATOM 1902 O O . GLU A 1 236 ? 20.374 -30.281 31.508 1.00 55.41 236 GLU A O 1
ATOM 1907 N N . SER A 1 237 ? 21.491 -28.397 31.049 1.00 46.44 237 SER A N 1
ATOM 1908 C CA . SER A 1 237 ? 22.802 -28.875 31.531 1.00 46.44 237 SER A CA 1
ATOM 1909 C C . SER A 1 237 ? 23.329 -28.069 32.705 1.00 46.44 237 SER A C 1
ATOM 1911 O O . SER A 1 237 ? 23.426 -26.833 32.527 1.00 46.44 237 SER A O 1
#